Protein AF-A0A3N4VMS4-F1 (afdb_monomer)

Structure (mmCIF, N/CA/C/O backbone):
data_AF-A0A3N4VMS4-F1
#
_entry.id   AF-A0A3N4VMS4-F1
#
loop_
_atom_site.group_PDB
_atom_site.id
_atom_site.type_symbol
_atom_site.label_atom_id
_atom_site.label_alt_id
_atom_site.label_comp_id
_atom_site.label_asym_id
_atom_site.label_entity_id
_atom_site.label_seq_id
_atom_site.pdbx_PDB_ins_code
_atom_site.Cartn_x
_atom_site.Cartn_y
_atom_site.Cartn_z
_atom_site.occupancy
_atom_site.B_iso_or_equiv
_atom_site.auth_seq_id
_atom_site.auth_comp_id
_atom_site.auth_asym_id
_atom_site.auth_atom_id
_atom_site.pdbx_PDB_model_num
ATOM 1 N N . MET A 1 1 ? 16.715 1.884 5.857 1.00 36.09 1 MET A N 1
ATOM 2 C CA . MET A 1 1 ? 16.274 2.539 7.102 1.00 36.09 1 MET A CA 1
ATOM 3 C C . MET A 1 1 ? 15.371 3.690 6.715 1.00 36.09 1 MET A C 1
ATOM 5 O O . MET A 1 1 ? 15.844 4.661 6.144 1.00 36.09 1 MET A O 1
ATOM 9 N N . THR A 1 2 ? 14.071 3.508 6.903 1.00 43.03 2 THR A N 1
ATOM 10 C CA . THR A 1 2 ? 13.021 4.476 6.562 1.00 43.03 2 THR A CA 1
ATOM 11 C C . THR A 1 2 ? 12.904 5.396 7.779 1.00 43.03 2 THR A C 1
ATOM 13 O O . THR A 1 2 ? 12.399 4.960 8.813 1.00 43.03 2 THR A O 1
ATOM 16 N N . SER A 1 3 ? 13.494 6.596 7.737 1.00 42.22 3 SER A N 1
ATOM 17 C CA . SER A 1 3 ? 13.486 7.510 8.887 1.00 42.22 3 SER A CA 1
ATOM 18 C C . SER A 1 3 ? 12.183 8.305 8.913 1.00 42.22 3 SER A C 1
ATOM 20 O O . SER A 1 3 ? 11.808 8.958 7.940 1.00 42.22 3 SER A O 1
ATOM 22 N N . ALA A 1 4 ? 11.471 8.238 10.034 1.00 48.25 4 ALA A N 1
ATOM 23 C CA . ALA A 1 4 ? 10.391 9.166 10.316 1.00 48.25 4 ALA A CA 1
ATOM 24 C C . ALA A 1 4 ? 10.995 10.481 10.821 1.00 48.25 4 ALA A C 1
ATOM 26 O O . ALA A 1 4 ? 11.975 10.477 11.561 1.00 48.25 4 ALA A O 1
ATOM 27 N N . SER A 1 5 ? 10.443 11.611 10.387 1.00 46.56 5 SER A N 1
ATOM 28 C CA . SER A 1 5 ? 10.845 12.935 10.862 1.00 46.56 5 SER A CA 1
ATOM 29 C C . SER A 1 5 ? 9.645 13.574 11.542 1.00 46.56 5 SER A C 1
ATOM 31 O O . SER A 1 5 ? 8.619 13.808 10.903 1.00 46.56 5 SER A O 1
ATOM 33 N N . GLU A 1 6 ? 9.779 13.837 12.838 1.00 48.91 6 GLU A N 1
ATOM 34 C CA . GLU A 1 6 ? 8.803 14.578 13.628 1.00 48.91 6 GLU A CA 1
ATOM 35 C C . GLU A 1 6 ? 8.869 16.058 13.216 1.00 48.91 6 GLU A C 1
ATOM 37 O O . GLU A 1 6 ? 9.772 16.804 13.594 1.00 48.91 6 GLU A O 1
ATOM 42 N N . LYS A 1 7 ? 7.946 16.489 12.353 1.00 47.00 7 LYS A N 1
ATOM 43 C CA . LYS A 1 7 ? 7.743 17.908 12.034 1.00 47.00 7 LYS A CA 1
ATOM 44 C C . LYS A 1 7 ? 6.403 18.333 12.630 1.00 47.00 7 LYS A C 1
ATOM 46 O O . LYS A 1 7 ? 5.385 18.354 11.940 1.00 47.00 7 LYS A O 1
ATOM 51 N N . GLY A 1 8 ? 6.416 18.652 13.925 1.00 60.97 8 GLY A N 1
ATOM 52 C CA . GLY A 1 8 ? 5.216 18.945 14.721 1.00 60.97 8 GLY A CA 1
ATOM 53 C C . GLY A 1 8 ? 4.465 17.679 15.155 1.00 60.97 8 GLY A C 1
ATOM 54 O O . GLY A 1 8 ? 4.995 16.584 15.031 1.00 60.97 8 GLY A O 1
ATOM 55 N N . THR A 1 9 ? 3.208 17.812 15.602 1.00 78.06 9 THR A N 1
ATOM 56 C CA . THR A 1 9 ? 2.301 16.716 16.041 1.00 78.06 9 THR A CA 1
ATOM 57 C C . THR A 1 9 ? 2.045 15.610 15.003 1.00 78.06 9 THR A C 1
ATOM 59 O O . THR A 1 9 ? 1.311 14.662 15.271 1.00 78.06 9 THR A O 1
ATOM 62 N N . TRP A 1 10 ? 2.614 15.728 13.804 1.00 80.56 10 TRP A N 1
ATOM 63 C CA . TRP A 1 10 ? 2.410 14.821 12.686 1.00 80.56 10 TRP A CA 1
ATOM 64 C C . TRP A 1 10 ? 3.609 13.897 12.506 1.00 80.56 10 TRP A C 1
ATOM 66 O O . TRP A 1 10 ? 4.718 14.340 12.209 1.00 80.56 10 TRP A O 1
ATOM 76 N N . PHE A 1 11 ? 3.343 12.598 12.562 1.00 82.19 11 PHE A N 1
ATOM 77 C CA . PHE A 1 11 ? 4.296 11.556 12.217 1.00 82.19 11 PHE A CA 1
ATOM 78 C C . PHE A 1 11 ? 4.166 11.195 10.733 1.00 82.19 11 PHE A C 1
ATOM 80 O O . PHE A 1 11 ? 3.153 10.625 10.322 1.00 82.19 11 PHE A O 1
ATOM 87 N N . GLU A 1 12 ? 5.154 11.547 9.904 1.00 81.25 12 GLU A N 1
ATOM 88 C CA . GLU A 1 12 ? 5.146 11.252 8.462 1.00 81.25 12 GLU A CA 1
ATOM 89 C C . GLU A 1 12 ? 5.861 9.930 8.150 1.00 81.25 12 GLU A C 1
ATOM 91 O O . GLU A 1 12 ? 7.010 9.718 8.535 1.00 81.25 12 GLU A O 1
ATOM 96 N N . PHE A 1 13 ? 5.190 9.050 7.403 1.00 75.94 13 PHE A N 1
ATOM 97 C CA . PHE A 1 13 ? 5.771 7.787 6.952 1.00 75.94 13 PHE A CA 1
ATOM 98 C C . PHE A 1 13 ? 6.649 8.028 5.721 1.00 75.94 13 PHE A C 1
ATOM 100 O O . PHE A 1 13 ? 6.159 8.483 4.678 1.00 75.94 13 PHE A O 1
ATOM 107 N N . ASP A 1 14 ? 7.939 7.695 5.819 1.00 71.62 14 ASP A N 1
ATOM 108 C CA . ASP A 1 14 ? 8.856 7.796 4.686 1.00 71.62 14 ASP A CA 1
ATOM 109 C C . ASP A 1 14 ? 8.491 6.779 3.583 1.00 71.62 14 ASP A C 1
ATOM 111 O O . ASP A 1 14 ? 8.143 5.620 3.809 1.00 71.62 14 ASP A O 1
ATOM 115 N N . ARG A 1 15 ? 8.516 7.273 2.343 1.00 68.88 15 ARG A N 1
ATOM 116 C CA . ARG A 1 15 ? 8.105 6.573 1.120 1.00 68.88 15 ARG A CA 1
ATOM 117 C C . ARG A 1 15 ? 9.281 6.169 0.245 1.00 68.88 15 ARG A C 1
ATOM 119 O O . ARG A 1 15 ? 9.059 5.645 -0.848 1.00 68.88 15 ARG A O 1
ATOM 126 N N . SER A 1 16 ? 10.509 6.424 0.683 1.00 68.25 16 SER A N 1
ATOM 127 C CA . SER A 1 16 ? 11.735 6.065 -0.030 1.00 68.25 16 SER A CA 1
ATOM 128 C C . SER A 1 16 ? 11.733 4.589 -0.441 1.00 68.25 16 SER A C 1
ATOM 130 O O . SER A 1 16 ? 11.969 4.275 -1.607 1.00 68.25 16 SER A O 1
ATOM 132 N N . ALA A 1 17 ? 11.336 3.693 0.466 1.00 68.19 17 ALA A N 1
ATOM 133 C CA . ALA A 1 17 ? 11.267 2.259 0.209 1.00 68.19 17 ALA A CA 1
ATOM 134 C C . ALA A 1 17 ? 10.217 1.878 -0.850 1.00 68.19 17 ALA A C 1
ATOM 136 O O . ALA A 1 17 ? 10.505 1.082 -1.745 1.00 68.19 17 ALA A O 1
ATOM 137 N N . PHE A 1 18 ? 9.027 2.486 -0.802 1.00 67.44 18 PHE A N 1
ATOM 138 C CA . PHE A 1 18 ? 7.968 2.249 -1.788 1.00 67.44 18 PHE A CA 1
ATOM 139 C C . PHE A 1 18 ? 8.347 2.790 -3.175 1.00 67.44 18 PHE A C 1
ATOM 141 O O . PHE A 1 18 ? 8.183 2.104 -4.184 1.00 67.44 18 PHE A O 1
ATOM 148 N N . LYS A 1 19 ? 8.935 3.993 -3.235 1.00 69.12 19 LYS A N 1
ATOM 149 C CA . LYS A 1 19 ? 9.461 4.571 -4.482 1.00 69.12 19 LYS A CA 1
ATOM 150 C C . LYS A 1 19 ? 10.587 3.721 -5.071 1.00 69.12 19 LYS A C 1
ATOM 152 O O . LYS A 1 19 ? 10.616 3.512 -6.281 1.00 69.12 19 LYS A O 1
ATOM 157 N N . ALA A 1 20 ? 11.488 3.210 -4.232 1.00 70.25 20 ALA A N 1
ATOM 158 C CA . ALA A 1 20 ? 12.576 2.339 -4.663 1.00 70.25 20 ALA A CA 1
ATOM 159 C C . ALA A 1 20 ? 12.058 1.013 -5.247 1.00 70.25 20 ALA A C 1
ATOM 161 O O . ALA A 1 20 ? 12.585 0.553 -6.261 1.00 70.25 20 ALA A O 1
ATOM 162 N N . LEU A 1 21 ? 11.006 0.434 -4.655 1.00 71.38 21 LEU A N 1
ATOM 163 C CA . LEU A 1 21 ? 10.345 -0.767 -5.173 1.00 71.38 21 LEU A CA 1
ATOM 164 C C . LEU A 1 21 ? 9.734 -0.517 -6.562 1.00 71.38 21 LEU A C 1
ATOM 166 O O . LEU A 1 21 ? 10.034 -1.251 -7.504 1.00 71.38 21 LEU A O 1
ATOM 170 N N . LEU A 1 22 ? 8.952 0.558 -6.712 1.00 68.88 22 LEU A N 1
ATOM 171 C CA . LEU A 1 22 ? 8.353 0.943 -7.997 1.00 68.88 22 LEU A CA 1
ATOM 172 C C . LEU A 1 22 ? 9.415 1.210 -9.074 1.00 68.88 22 LEU A C 1
ATOM 174 O O . LEU A 1 22 ? 9.303 0.727 -10.200 1.00 68.88 22 LEU A O 1
ATOM 178 N N . ALA A 1 23 ? 10.487 1.926 -8.727 1.00 71.19 23 ALA A N 1
ATOM 179 C CA . ALA A 1 23 ? 11.578 2.222 -9.653 1.00 71.19 23 ALA A CA 1
ATOM 180 C C . ALA A 1 23 ? 12.374 0.972 -10.072 1.00 71.19 23 ALA A C 1
ATOM 182 O O . ALA A 1 23 ? 12.925 0.926 -11.174 1.00 71.19 23 ALA A O 1
ATOM 183 N N . ARG A 1 24 ? 12.481 -0.047 -9.207 1.00 73.25 24 ARG A N 1
ATOM 184 C CA . ARG A 1 24 ? 13.108 -1.333 -9.554 1.00 73.25 24 ARG A CA 1
ATOM 185 C C . ARG A 1 24 ? 12.236 -2.116 -10.533 1.00 73.25 24 ARG A C 1
ATOM 187 O O . ARG A 1 24 ? 12.753 -2.588 -11.541 1.00 73.25 24 ARG A O 1
ATOM 194 N N . GLN A 1 25 ? 10.931 -2.207 -10.276 1.00 67.56 25 GLN A N 1
ATOM 195 C CA . GLN A 1 25 ? 10.013 -2.894 -11.186 1.00 67.56 25 GLN A CA 1
ATOM 196 C C . GLN A 1 25 ? 9.943 -2.230 -12.558 1.00 67.56 25 GLN A C 1
ATOM 198 O O . GLN A 1 25 ? 10.002 -2.925 -13.570 1.00 67.56 25 GLN A O 1
ATOM 203 N N . GLY A 1 26 ? 9.901 -0.896 -12.600 1.00 68.44 26 GLY A N 1
ATOM 204 C CA . GLY A 1 26 ? 9.916 -0.172 -13.867 1.00 68.44 26 GLY A CA 1
ATOM 205 C C . GLY A 1 26 ? 11.117 -0.502 -14.733 1.00 68.44 26 GLY A C 1
ATOM 206 O O . GLY A 1 26 ? 10.963 -0.724 -15.927 1.00 68.44 26 GLY A O 1
ATOM 207 N N . ARG A 1 27 ? 12.300 -0.630 -14.126 1.00 71.19 27 ARG A N 1
ATOM 208 C CA . ARG A 1 27 ? 13.514 -1.019 -14.853 1.00 71.19 27 ARG A CA 1
ATOM 209 C C . ARG A 1 27 ? 13.424 -2.426 -15.444 1.00 71.19 27 ARG A C 1
ATOM 211 O O . ARG A 1 27 ? 13.818 -2.612 -16.589 1.00 71.19 27 ARG A O 1
ATOM 218 N N . LEU A 1 28 ? 12.880 -3.392 -14.701 1.00 71.31 28 LEU A N 1
ATOM 219 C CA . LEU A 1 28 ? 12.705 -4.763 -15.195 1.00 71.31 28 LEU A CA 1
ATOM 220 C C . LEU A 1 28 ? 11.688 -4.833 -16.340 1.00 71.31 28 LEU A C 1
ATOM 222 O O . LEU A 1 28 ? 11.950 -5.479 -17.350 1.00 71.31 28 LEU A O 1
ATOM 226 N N . PHE A 1 29 ? 10.557 -4.137 -16.208 1.00 66.50 29 PHE A N 1
ATOM 227 C CA . PHE A 1 29 ? 9.518 -4.115 -17.237 1.00 66.50 29 PHE A CA 1
ATOM 228 C C . PHE A 1 29 ? 9.994 -3.431 -18.525 1.00 66.50 29 PHE A C 1
ATOM 230 O O . PHE A 1 29 ? 9.788 -3.959 -19.616 1.00 66.50 29 PHE A O 1
ATOM 237 N N . VAL A 1 30 ? 10.689 -2.294 -18.403 1.00 68.75 30 VAL A N 1
ATOM 238 C CA . VAL A 1 30 ? 11.310 -1.611 -19.549 1.00 68.75 30 VAL A CA 1
ATOM 239 C C . VAL A 1 30 ? 12.346 -2.516 -20.217 1.00 68.75 30 VAL A C 1
ATOM 241 O O . VAL A 1 30 ? 12.321 -2.655 -21.436 1.00 68.75 30 VAL A O 1
ATOM 244 N N . GLY A 1 31 ? 13.205 -3.187 -19.441 1.00 67.75 31 GLY A N 1
ATOM 245 C CA . GLY A 1 31 ? 14.182 -4.139 -19.979 1.00 67.75 31 GLY A CA 1
ATOM 246 C C . GLY A 1 31 ? 13.529 -5.281 -20.764 1.00 67.75 31 GLY A C 1
ATOM 247 O O . GLY A 1 31 ? 13.933 -5.559 -21.890 1.00 67.75 31 GLY A O 1
ATOM 248 N N . LEU A 1 32 ? 12.471 -5.888 -20.215 1.00 70.44 32 LEU A N 1
ATOM 249 C CA . LEU A 1 32 ? 11.706 -6.939 -20.893 1.00 70.44 32 LEU A CA 1
ATOM 250 C C . LEU A 1 32 ? 11.084 -6.437 -22.205 1.00 70.44 32 LEU A C 1
ATOM 252 O O . LEU A 1 32 ? 11.170 -7.117 -23.222 1.00 70.44 32 LEU A O 1
ATOM 256 N N . MET A 1 33 ? 10.486 -5.243 -22.200 1.00 64.75 33 MET A N 1
ATOM 257 C CA . MET A 1 33 ? 9.858 -4.652 -23.388 1.00 64.75 33 MET A CA 1
ATOM 258 C C . MET A 1 33 ? 10.868 -4.329 -24.491 1.00 64.75 33 MET A C 1
ATOM 260 O O . MET A 1 33 ? 10.580 -4.563 -25.665 1.00 64.75 33 MET A O 1
ATOM 264 N N . VAL A 1 34 ? 12.060 -3.843 -24.136 1.00 68.81 34 VAL A N 1
ATOM 265 C CA . VAL A 1 34 ? 13.145 -3.600 -25.102 1.00 68.81 34 VAL A CA 1
ATOM 266 C C . VAL A 1 34 ? 13.593 -4.910 -25.757 1.00 68.81 34 VAL A C 1
ATOM 268 O O . VAL A 1 34 ? 13.792 -4.943 -26.967 1.00 68.81 34 VAL A O 1
ATOM 271 N N . VAL A 1 35 ? 13.687 -6.001 -24.990 1.00 68.44 35 VAL A N 1
ATOM 272 C CA . VAL A 1 35 ? 14.087 -7.325 -25.504 1.00 68.44 35 VAL A CA 1
ATOM 273 C C . VAL A 1 35 ? 12.973 -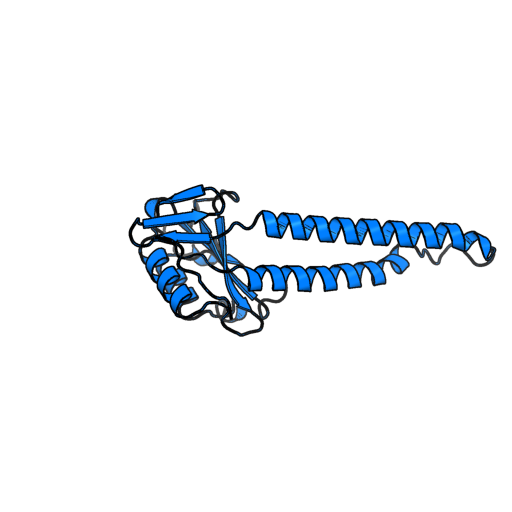8.009 -26.305 1.00 68.44 35 VAL A C 1
ATOM 275 O O . VAL A 1 35 ? 13.262 -8.708 -27.272 1.00 68.44 35 VAL A O 1
ATOM 278 N N . ALA A 1 36 ? 11.704 -7.811 -25.941 1.00 65.06 36 ALA A N 1
ATOM 279 C CA . ALA A 1 36 ? 10.560 -8.416 -26.626 1.00 65.06 36 ALA A CA 1
ATOM 280 C C . ALA A 1 36 ? 10.130 -7.653 -27.895 1.00 65.06 36 ALA A C 1
ATOM 282 O O . ALA A 1 36 ? 9.542 -8.251 -28.794 1.00 65.06 36 ALA A O 1
ATOM 283 N N . SER A 1 37 ? 10.439 -6.354 -28.000 1.00 62.66 37 SER A N 1
ATOM 284 C CA . SER A 1 37 ? 10.062 -5.514 -29.152 1.00 62.66 37 SER A CA 1
ATOM 285 C C . SER A 1 37 ? 10.542 -6.045 -30.514 1.00 62.66 37 SER A C 1
ATOM 287 O O . SER A 1 37 ? 9.734 -6.051 -31.443 1.00 62.66 37 SER A O 1
ATOM 289 N N . PRO A 1 38 ? 11.784 -6.555 -30.667 1.00 63.34 38 PRO A N 1
ATOM 290 C CA . PRO A 1 38 ? 12.228 -7.203 -31.900 1.00 63.34 38 PRO A CA 1
ATOM 291 C C . PRO A 1 38 ? 11.286 -8.312 -32.369 1.00 63.34 38 PRO A C 1
ATOM 293 O O . PRO A 1 38 ? 10.979 -8.375 -33.552 1.00 63.34 38 PRO A O 1
ATOM 296 N N . LEU A 1 39 ? 10.765 -9.134 -31.454 1.00 63.06 39 LEU A N 1
ATOM 297 C CA . LEU A 1 39 ? 9.924 -10.291 -31.783 1.00 63.06 39 LEU A CA 1
ATOM 298 C C . LEU A 1 39 ? 8.527 -9.906 -32.292 1.00 63.06 39 LEU A C 1
ATOM 300 O O . LEU A 1 39 ? 7.906 -10.694 -32.995 1.00 63.06 39 LEU A O 1
ATOM 304 N N . LEU A 1 40 ? 8.033 -8.711 -31.952 1.00 60.19 40 LEU A N 1
ATOM 305 C CA . LEU A 1 40 ? 6.734 -8.209 -32.420 1.00 60.19 40 LEU A CA 1
ATOM 306 C C . LEU A 1 40 ? 6.818 -7.544 -33.799 1.00 60.19 40 LEU A C 1
ATOM 308 O O . LEU A 1 40 ? 5.823 -7.501 -34.519 1.00 60.19 40 LEU A O 1
ATOM 312 N N . VAL A 1 41 ? 7.992 -7.022 -34.162 1.00 60.78 41 VAL A N 1
ATOM 313 C CA . VAL A 1 41 ? 8.228 -6.365 -35.457 1.00 60.78 41 VAL A CA 1
ATOM 314 C C . VAL A 1 41 ? 8.767 -7.354 -36.499 1.00 60.78 41 VAL A C 1
ATOM 316 O O . VAL A 1 41 ? 8.539 -7.176 -37.694 1.00 60.78 41 VAL A O 1
ATOM 319 N N . PHE A 1 42 ? 9.448 -8.423 -36.072 1.00 59.72 42 PHE A N 1
ATOM 320 C CA . PHE A 1 42 ? 9.938 -9.468 -36.970 1.00 59.72 42 PHE A CA 1
ATOM 321 C C . PHE A 1 42 ? 8.828 -10.468 -37.320 1.00 59.72 42 PHE A C 1
ATOM 323 O O . PHE A 1 42 ? 8.531 -11.384 -36.557 1.00 59.72 42 PHE A O 1
ATOM 330 N N . ASN A 1 43 ? 8.240 -10.329 -38.509 1.00 62.16 43 ASN A N 1
ATOM 331 C CA . ASN A 1 43 ? 7.397 -11.365 -39.101 1.00 62.16 43 ASN A CA 1
ATOM 332 C C . ASN A 1 43 ? 8.258 -12.231 -40.046 1.00 62.16 43 ASN A C 1
ATOM 334 O O . ASN A 1 43 ? 8.643 -11.757 -41.116 1.00 62.16 43 ASN A O 1
ATOM 338 N N . PRO A 1 44 ? 8.592 -13.485 -39.687 1.00 57.06 44 PRO A N 1
ATOM 339 C CA . PRO A 1 44 ? 9.564 -14.295 -40.429 1.00 57.06 44 PRO A CA 1
ATOM 340 C C . PRO A 1 44 ? 9.062 -14.784 -41.796 1.00 57.06 44 PRO A C 1
ATOM 342 O O . PRO A 1 44 ? 9.812 -15.428 -42.523 1.00 57.06 44 PRO A O 1
ATOM 345 N N . ARG A 1 45 ? 7.804 -14.508 -42.164 1.00 58.47 45 ARG A N 1
ATOM 346 C CA . ARG A 1 45 ? 7.206 -15.003 -43.412 1.00 58.47 45 ARG A CA 1
ATOM 347 C C . ARG A 1 45 ? 7.560 -14.201 -44.667 1.00 58.47 45 ARG A C 1
ATOM 349 O O . ARG A 1 45 ? 7.268 -14.690 -45.750 1.00 58.47 45 ARG A O 1
ATOM 356 N N . GLU A 1 46 ? 8.169 -13.018 -44.559 1.00 58.88 46 GLU A N 1
ATOM 357 C CA . GLU A 1 46 ? 8.198 -12.087 -45.701 1.00 58.88 46 GLU A CA 1
ATOM 358 C C . GLU A 1 46 ? 9.537 -11.852 -46.418 1.00 58.88 46 GLU A C 1
ATOM 360 O O . GLU A 1 46 ? 9.514 -11.163 -47.433 1.00 58.88 46 GLU A O 1
ATOM 365 N N . ARG A 1 47 ? 10.711 -12.336 -45.978 1.00 55.53 47 ARG A N 1
ATOM 366 C CA . ARG A 1 47 ? 11.968 -11.795 -46.552 1.00 55.53 47 ARG A CA 1
ATOM 367 C C . ARG A 1 47 ? 13.104 -12.796 -46.735 1.00 55.53 47 ARG A C 1
ATOM 369 O O . ARG A 1 47 ? 13.840 -13.076 -45.796 1.00 55.53 47 ARG A O 1
ATOM 376 N N . PHE A 1 48 ? 13.298 -13.222 -47.984 1.00 55.84 48 PHE A N 1
ATOM 377 C CA . PHE A 1 48 ? 14.544 -13.832 -48.466 1.00 55.84 48 PHE A CA 1
ATOM 378 C C . PHE A 1 48 ? 15.200 -13.060 -49.633 1.00 55.84 48 PHE A C 1
ATOM 380 O O . PHE A 1 48 ? 16.149 -13.574 -50.206 1.00 55.84 48 PHE A O 1
ATOM 387 N N . ASP A 1 49 ? 14.760 -11.828 -49.949 1.00 62.84 49 ASP A N 1
ATOM 388 C CA . ASP A 1 49 ? 15.268 -11.078 -51.124 1.00 62.84 49 ASP A CA 1
ATOM 389 C C . ASP A 1 49 ? 15.422 -9.545 -50.924 1.00 62.84 49 ASP A C 1
ATOM 391 O O . ASP A 1 49 ? 15.409 -8.767 -51.873 1.00 62.84 49 ASP A O 1
ATOM 395 N N . THR A 1 50 ? 15.529 -9.064 -49.677 1.00 61.44 50 THR A N 1
ATOM 396 C CA . THR A 1 50 ? 15.558 -7.613 -49.363 1.00 61.44 50 THR A CA 1
ATOM 397 C C . THR A 1 50 ? 16.959 -7.020 -49.212 1.00 61.44 50 THR A C 1
ATOM 399 O O . THR A 1 50 ? 17.853 -7.628 -48.620 1.00 61.44 50 THR A O 1
ATOM 402 N N . SER A 1 51 ? 17.113 -5.780 -49.686 1.00 68.81 51 SER A N 1
ATOM 403 C CA . SER A 1 51 ? 18.348 -4.990 -49.667 1.00 68.81 51 SER A CA 1
ATOM 404 C C . SER A 1 51 ? 18.748 -4.580 -48.239 1.00 68.81 51 SER A C 1
ATOM 406 O O . SER A 1 51 ? 17.873 -4.297 -47.418 1.00 68.81 51 SER A O 1
ATOM 408 N N . PRO A 1 52 ? 20.054 -4.445 -47.920 1.00 66.12 52 PRO A N 1
ATOM 409 C CA . PRO A 1 52 ? 20.534 -3.924 -46.633 1.00 66.12 52 PRO A CA 1
ATOM 410 C C . PRO A 1 52 ? 19.923 -2.569 -46.227 1.00 66.12 52 PRO A C 1
ATOM 412 O O . PRO A 1 52 ? 19.792 -2.270 -45.041 1.00 66.12 52 PRO A O 1
ATOM 415 N N . TRP A 1 53 ? 19.513 -1.755 -47.200 1.00 64.19 53 TRP A N 1
ATOM 416 C CA . TRP A 1 53 ? 18.913 -0.441 -46.962 1.00 64.19 53 TRP A CA 1
ATOM 417 C C . TRP A 1 53 ? 17.451 -0.509 -46.486 1.00 64.19 53 TRP A C 1
ATOM 419 O O . TRP A 1 53 ? 17.006 0.395 -45.780 1.00 64.19 53 TRP A O 1
ATOM 429 N N . ASP A 1 54 ? 16.740 -1.613 -46.743 1.00 69.44 54 ASP A N 1
ATOM 430 C CA . ASP A 1 54 ? 15.367 -1.848 -46.259 1.00 69.44 54 ASP A CA 1
ATOM 431 C C . ASP A 1 54 ? 15.310 -2.116 -44.742 1.00 69.44 54 ASP A C 1
ATOM 433 O O . ASP A 1 54 ? 14.235 -2.121 -44.131 1.00 69.44 54 ASP A O 1
ATOM 437 N N . PHE A 1 55 ? 16.472 -2.321 -44.111 1.00 64.19 55 PHE A N 1
ATOM 438 C CA . PHE A 1 55 ? 16.606 -2.496 -42.665 1.00 64.19 55 PHE A CA 1
ATOM 439 C C . PHE A 1 55 ? 16.706 -1.167 -41.906 1.00 64.19 55 PHE A C 1
ATOM 441 O O . PHE A 1 55 ? 16.430 -1.140 -40.706 1.00 64.19 55 PHE A O 1
ATOM 448 N N . VAL A 1 56 ? 17.035 -0.054 -42.575 1.00 68.81 56 VAL A N 1
ATOM 449 C CA . VAL A 1 56 ? 17.120 1.270 -41.930 1.00 68.81 56 VAL A CA 1
ATOM 450 C C . VAL A 1 56 ? 15.749 1.740 -41.409 1.00 68.81 56 VAL A C 1
ATOM 452 O O . VAL A 1 56 ? 15.660 2.071 -40.224 1.00 68.81 56 VAL A O 1
ATOM 455 N N . PRO A 1 57 ? 14.651 1.703 -42.195 1.00 70.81 57 PRO A N 1
ATOM 456 C CA . PRO A 1 57 ? 13.320 2.069 -41.703 1.00 70.81 57 PRO A CA 1
ATOM 457 C C . PRO A 1 57 ? 12.830 1.134 -40.590 1.00 70.81 57 PRO A C 1
ATOM 459 O O . PRO A 1 57 ? 12.188 1.582 -39.642 1.00 70.81 57 PRO A O 1
ATOM 462 N N . LEU A 1 58 ? 13.168 -0.158 -40.678 1.00 68.94 58 LEU A N 1
ATOM 463 C CA . LEU A 1 58 ? 12.807 -1.169 -39.683 1.00 68.94 58 LEU A CA 1
ATOM 464 C C . LEU A 1 58 ? 13.510 -0.916 -38.342 1.00 68.94 58 LEU A C 1
ATOM 466 O O . LEU A 1 58 ? 12.875 -0.963 -37.289 1.00 68.94 58 LEU A O 1
ATOM 470 N N . GLY A 1 59 ? 14.807 -0.599 -38.383 1.00 69.25 59 GLY A N 1
ATOM 471 C CA . GLY A 1 59 ? 15.587 -0.231 -37.204 1.00 69.25 59 GLY A CA 1
ATOM 472 C C . GLY A 1 59 ? 15.044 1.031 -36.534 1.00 69.25 59 GLY A C 1
ATOM 473 O O . GLY A 1 59 ? 14.859 1.053 -35.318 1.00 69.25 59 GLY A O 1
ATOM 474 N N . VAL A 1 60 ? 14.697 2.052 -37.323 1.00 73.56 60 VAL A N 1
ATOM 475 C CA . VAL A 1 60 ? 14.071 3.283 -36.814 1.00 73.56 60 VAL A CA 1
ATOM 476 C C . VAL A 1 60 ? 12.706 2.990 -36.180 1.00 73.56 60 VAL A C 1
ATOM 478 O O . VAL A 1 60 ? 12.443 3.440 -35.064 1.00 73.56 60 VAL A O 1
ATOM 481 N N . ALA A 1 61 ? 11.857 2.188 -36.829 1.00 68.19 61 ALA A N 1
ATOM 482 C CA . ALA A 1 61 ? 10.548 1.808 -36.297 1.00 68.19 61 ALA A CA 1
ATOM 483 C C . ALA A 1 61 ? 10.651 1.019 -34.978 1.00 68.19 61 ALA A C 1
ATOM 485 O O . ALA A 1 61 ? 9.858 1.246 -34.058 1.00 68.19 61 ALA A O 1
ATOM 486 N N . LEU A 1 62 ? 11.652 0.142 -34.850 1.00 70.25 62 LEU A N 1
ATOM 487 C CA . LEU A 1 62 ? 11.945 -0.594 -33.618 1.00 70.25 62 LEU A CA 1
ATOM 488 C C . LEU A 1 62 ? 12.370 0.331 -32.477 1.00 70.25 62 LEU A C 1
ATOM 490 O O . LEU A 1 62 ? 11.853 0.207 -31.367 1.00 70.25 62 LEU A O 1
ATOM 494 N N . VAL A 1 63 ? 13.268 1.281 -32.749 1.00 72.31 63 VAL A N 1
ATOM 495 C CA . VAL A 1 63 ? 13.730 2.255 -31.748 1.00 72.31 63 VAL A CA 1
ATOM 496 C C . VAL A 1 63 ? 12.577 3.144 -31.280 1.00 72.31 63 VAL A C 1
ATOM 498 O O . VAL A 1 63 ? 12.406 3.336 -30.076 1.00 72.31 63 VAL A O 1
ATOM 501 N N . ILE A 1 64 ? 11.747 3.638 -32.203 1.00 75.31 64 ILE A N 1
ATOM 502 C CA . ILE A 1 64 ? 10.571 4.455 -31.870 1.00 75.31 64 ILE A CA 1
ATOM 503 C C . ILE A 1 64 ? 9.569 3.646 -31.037 1.00 75.31 64 ILE A C 1
ATOM 505 O O . ILE A 1 64 ? 9.100 4.127 -30.006 1.00 75.31 64 ILE A O 1
ATOM 509 N N . SER A 1 65 ? 9.276 2.404 -31.429 1.00 65.81 65 SER A N 1
ATOM 510 C CA . SER A 1 65 ? 8.345 1.537 -30.695 1.00 65.81 65 SER A CA 1
ATOM 511 C C . SER A 1 65 ? 8.845 1.232 -29.282 1.00 65.81 65 SER A C 1
ATOM 513 O O . SER A 1 65 ? 8.086 1.352 -28.317 1.00 65.81 65 SER A O 1
ATOM 515 N N . ALA A 1 66 ? 10.135 0.920 -29.135 1.00 70.75 66 ALA A N 1
ATOM 516 C CA . ALA A 1 66 ? 10.761 0.710 -27.835 1.00 70.75 66 ALA A CA 1
ATOM 517 C C . ALA A 1 66 ? 10.708 1.979 -26.965 1.00 70.75 66 ALA A C 1
ATOM 519 O O . ALA A 1 66 ? 10.401 1.895 -25.774 1.00 70.75 66 ALA A O 1
ATOM 520 N N . ALA A 1 67 ? 10.939 3.158 -27.553 1.00 74.38 67 ALA A N 1
ATOM 521 C CA . ALA A 1 67 ? 10.858 4.436 -26.850 1.00 74.38 67 ALA A CA 1
ATOM 522 C C . ALA A 1 67 ? 9.431 4.751 -26.367 1.00 74.38 67 ALA A C 1
ATOM 524 O O . ALA A 1 67 ? 9.252 5.160 -25.218 1.00 74.38 67 ALA A O 1
ATOM 525 N N . ILE A 1 68 ? 8.407 4.511 -27.195 1.00 75.81 68 ILE A N 1
ATOM 526 C CA . ILE A 1 68 ? 6.994 4.700 -26.822 1.00 75.81 68 ILE A CA 1
ATOM 527 C C . ILE A 1 68 ? 6.601 3.736 -25.696 1.00 75.81 68 ILE A C 1
ATOM 529 O O . ILE A 1 68 ? 6.004 4.153 -24.700 1.00 75.81 68 ILE A O 1
ATOM 533 N N . MET A 1 69 ? 6.973 2.459 -25.807 1.00 65.50 69 MET A N 1
ATOM 534 C CA . MET A 1 69 ? 6.709 1.451 -24.775 1.00 65.50 69 MET A CA 1
ATOM 535 C C . MET A 1 69 ? 7.377 1.820 -23.447 1.00 65.50 69 MET A C 1
ATOM 537 O O . MET A 1 69 ? 6.713 1.845 -22.409 1.00 65.50 69 MET A O 1
ATOM 541 N N . ALA A 1 70 ? 8.660 2.188 -23.472 1.00 69.69 70 ALA A N 1
ATOM 542 C CA . ALA A 1 70 ? 9.384 2.618 -22.281 1.00 69.69 70 ALA A CA 1
ATOM 543 C C . ALA A 1 70 ? 8.774 3.888 -21.664 1.00 69.69 70 ALA A C 1
ATOM 545 O O . ALA A 1 70 ? 8.582 3.952 -20.448 1.00 69.69 70 ALA A O 1
ATOM 546 N N . GLY A 1 71 ? 8.410 4.869 -22.497 1.00 74.56 71 GLY A N 1
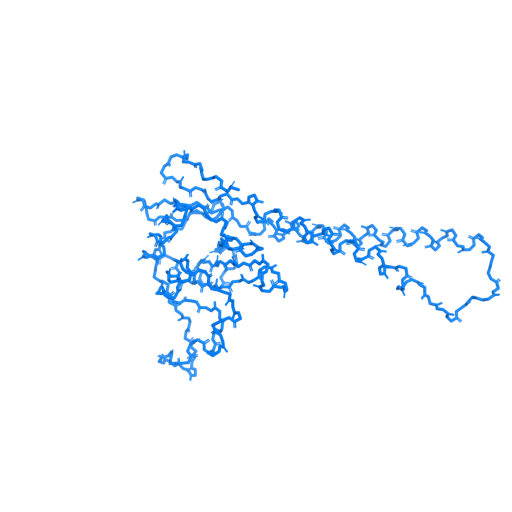ATOM 547 C CA . GLY A 1 71 ? 7.754 6.103 -22.068 1.00 74.56 71 GLY A CA 1
ATOM 548 C C . GLY A 1 71 ? 6.393 5.849 -21.419 1.00 74.56 71 GLY A C 1
ATOM 549 O O . GLY A 1 71 ? 6.111 6.385 -20.349 1.00 74.56 71 GLY A O 1
ATOM 550 N N . SER A 1 72 ? 5.573 4.981 -22.015 1.00 68.75 72 SER A N 1
ATOM 551 C CA . SER A 1 72 ? 4.250 4.626 -21.488 1.00 68.75 72 SER A CA 1
ATOM 552 C C . SER A 1 72 ? 4.334 3.860 -20.163 1.00 68.75 72 SER A C 1
ATOM 554 O O . SER A 1 72 ? 3.610 4.188 -19.223 1.00 68.75 72 SER A O 1
ATOM 556 N N . ALA A 1 73 ? 5.271 2.915 -20.031 1.00 65.50 73 ALA A N 1
ATOM 557 C CA . ALA A 1 73 ? 5.523 2.201 -18.783 1.00 65.50 73 ALA A CA 1
ATOM 558 C C . ALA A 1 73 ? 6.010 3.144 -17.675 1.00 65.50 73 ALA A C 1
ATOM 560 O O . ALA A 1 73 ? 5.511 3.098 -16.548 1.00 65.50 73 ALA A O 1
ATOM 561 N N . PHE A 1 74 ? 6.949 4.039 -17.997 1.00 70.62 74 PHE A N 1
ATOM 562 C CA . PHE A 1 74 ? 7.424 5.052 -17.059 1.00 70.62 74 PHE A CA 1
ATOM 563 C C . PHE A 1 74 ? 6.288 5.977 -16.610 1.00 70.62 74 PHE A C 1
ATOM 565 O O . PHE A 1 74 ? 6.138 6.233 -15.415 1.00 70.62 74 PHE A O 1
ATOM 572 N N . LEU A 1 75 ? 5.443 6.417 -17.547 1.00 70.88 75 LEU A N 1
ATOM 573 C CA . LEU A 1 75 ? 4.271 7.237 -17.261 1.00 70.88 75 LEU A CA 1
ATOM 574 C C . LEU A 1 75 ? 3.276 6.500 -16.355 1.00 70.88 75 LEU A C 1
ATOM 576 O O . LEU A 1 75 ? 2.804 7.079 -15.380 1.00 70.88 75 LEU A O 1
ATOM 580 N N . LEU A 1 76 ? 2.996 5.221 -16.614 1.00 65.56 76 LEU A N 1
ATOM 581 C CA . LEU A 1 76 ? 2.097 4.411 -15.792 1.00 65.56 76 LEU A CA 1
ATOM 582 C C . LEU A 1 76 ? 2.619 4.282 -14.353 1.00 65.56 76 LEU A C 1
ATOM 584 O O . LEU A 1 76 ? 1.870 4.464 -13.395 1.00 65.56 76 LEU A O 1
ATOM 588 N N . ILE A 1 77 ? 3.919 4.034 -14.190 1.00 64.38 77 ILE A N 1
ATOM 589 C CA . ILE A 1 77 ? 4.570 3.936 -12.877 1.00 64.38 77 ILE A CA 1
ATOM 590 C C . ILE A 1 77 ? 4.562 5.282 -12.160 1.00 64.38 77 ILE A C 1
ATOM 592 O O . 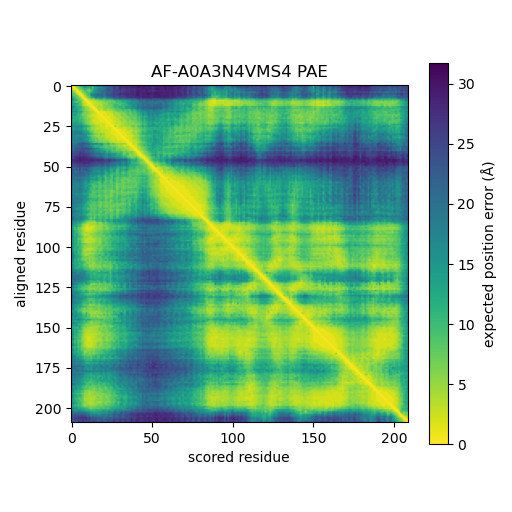ILE A 1 77 ? 4.293 5.335 -10.959 1.00 64.38 77 ILE A O 1
ATOM 596 N N . ALA A 1 78 ? 4.809 6.375 -12.884 1.00 64.12 78 ALA A N 1
ATOM 597 C CA . ALA A 1 78 ? 4.712 7.722 -12.344 1.00 64.12 78 ALA A CA 1
ATOM 598 C C . ALA A 1 78 ? 3.280 8.034 -11.883 1.00 64.12 78 ALA A C 1
ATOM 600 O O . ALA A 1 78 ? 3.101 8.559 -10.786 1.00 64.12 78 ALA A O 1
ATOM 601 N N . ILE A 1 79 ? 2.261 7.643 -12.655 1.00 63.69 79 ILE A N 1
ATOM 602 C CA . ILE A 1 79 ? 0.846 7.792 -12.288 1.00 63.69 79 ILE A CA 1
ATOM 603 C C . ILE A 1 79 ? 0.521 6.963 -11.043 1.00 63.69 79 ILE A C 1
ATOM 605 O O . ILE A 1 79 ? -0.072 7.494 -10.106 1.00 63.69 79 ILE A O 1
ATOM 609 N N . ILE A 1 80 ? 0.930 5.693 -10.979 1.00 64.31 80 ILE A N 1
ATOM 610 C CA . ILE A 1 80 ? 0.696 4.824 -9.813 1.00 64.31 80 ILE A CA 1
ATOM 611 C C . ILE A 1 80 ? 1.381 5.406 -8.568 1.00 64.31 80 ILE A C 1
ATOM 613 O O . ILE A 1 80 ? 0.747 5.563 -7.523 1.00 64.31 80 ILE A O 1
ATOM 617 N N . GLY A 1 81 ? 2.649 5.807 -8.693 1.00 61.72 81 GLY A N 1
ATOM 618 C CA . GLY A 1 81 ? 3.417 6.428 -7.616 1.00 61.72 81 GLY A CA 1
ATOM 619 C C . GLY A 1 81 ? 2.86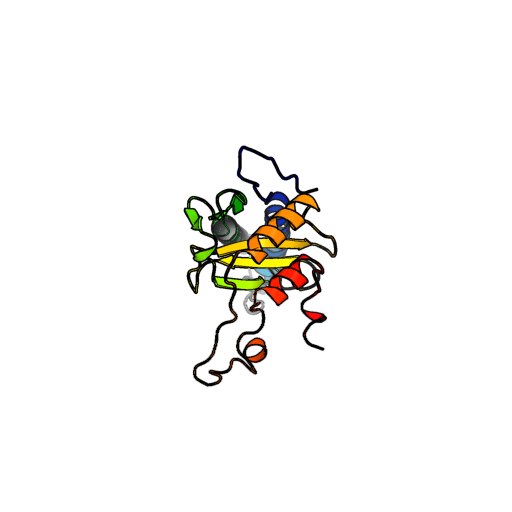5 7.785 -7.167 1.00 61.72 81 GLY A C 1
ATOM 620 O O . GLY A 1 81 ? 2.953 8.109 -5.984 1.00 61.72 81 GLY A O 1
ATOM 621 N N . ALA A 1 82 ? 2.276 8.561 -8.081 1.00 56.19 82 ALA A N 1
ATOM 622 C CA . ALA A 1 82 ? 1.606 9.827 -7.780 1.00 56.19 82 ALA A CA 1
ATOM 623 C C . ALA A 1 82 ? 0.203 9.632 -7.180 1.00 56.19 82 ALA A C 1
ATOM 625 O O . ALA A 1 82 ? -0.269 10.478 -6.416 1.00 56.19 82 ALA A O 1
ATOM 626 N N . THR A 1 83 ? -0.469 8.529 -7.518 1.00 55.62 83 THR A N 1
ATOM 627 C CA . THR A 1 83 ? -1.801 8.196 -6.995 1.00 55.62 83 THR A CA 1
ATOM 628 C C . THR A 1 83 ? -1.717 7.705 -5.557 1.00 55.62 83 THR A C 1
ATOM 630 O O . THR A 1 83 ? -2.605 8.001 -4.758 1.00 55.62 83 THR A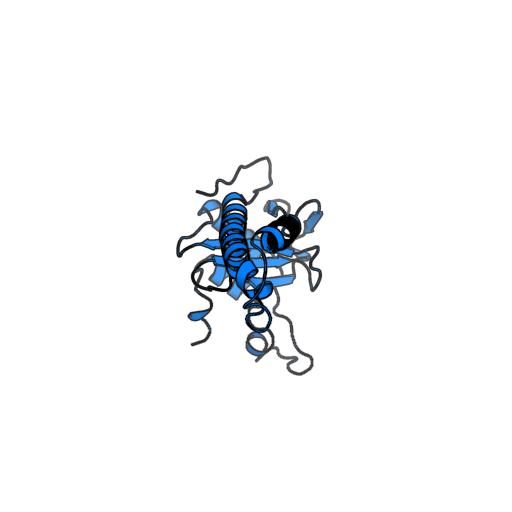 O 1
ATOM 633 N N . ASP A 1 84 ? -0.639 7.009 -5.198 1.00 60.81 84 ASP A N 1
ATOM 634 C CA . ASP A 1 84 ? -0.374 6.668 -3.810 1.00 60.81 84 ASP A CA 1
ATOM 635 C C . ASP A 1 84 ? 0.060 7.939 -3.053 1.00 60.81 84 ASP A C 1
ATOM 637 O O . ASP A 1 84 ? 0.999 8.620 -3.465 1.00 60.81 84 ASP A O 1
ATOM 641 N N . ARG A 1 85 ? -0.599 8.302 -1.945 1.00 66.06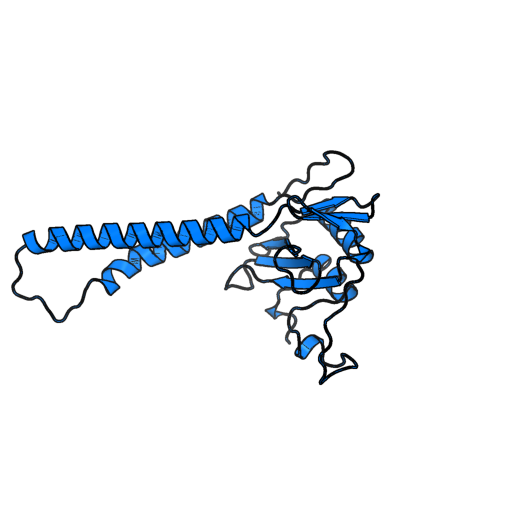 85 ARG A N 1
ATOM 642 C CA . ARG A 1 85 ? -0.467 9.635 -1.310 1.00 66.06 85 ARG A CA 1
ATOM 643 C C . ARG A 1 85 ? 0.300 9.619 0.015 1.00 66.06 85 ARG A C 1
ATOM 645 O O . ARG A 1 85 ? 0.097 8.721 0.820 1.00 66.06 85 ARG A O 1
ATOM 652 N N . ARG A 1 86 ? 1.133 10.642 0.275 1.00 70.38 86 ARG A N 1
ATOM 653 C CA . ARG A 1 86 ? 1.875 10.813 1.549 1.00 70.38 86 ARG A CA 1
ATOM 654 C C . ARG A 1 86 ? 0.966 10.576 2.753 1.00 70.38 86 ARG A C 1
ATOM 656 O O . ARG A 1 86 ? -0.120 11.148 2.798 1.00 70.38 86 ARG A O 1
ATOM 663 N N . VAL A 1 87 ? 1.421 9.763 3.699 1.00 75.19 87 VAL A N 1
ATOM 664 C CA . VAL A 1 87 ? 0.659 9.431 4.902 1.00 75.19 87 VAL A CA 1
ATOM 665 C C . VAL A 1 87 ? 1.345 10.091 6.079 1.00 75.19 87 VAL A C 1
ATOM 667 O O . VAL A 1 87 ? 2.536 9.873 6.294 1.00 75.19 87 VAL A O 1
ATOM 670 N N . ALA A 1 88 ? 0.601 10.903 6.820 1.00 82.81 88 ALA A N 1
ATOM 671 C CA . ALA A 1 88 ? 1.039 11.379 8.120 1.00 82.81 88 ALA A CA 1
ATOM 672 C C . ALA A 1 88 ? -0.065 11.154 9.150 1.00 82.81 88 ALA A C 1
ATOM 674 O O . ALA A 1 88 ? -1.241 11.305 8.828 1.00 82.81 88 ALA A O 1
ATOM 675 N N . ILE A 1 89 ? 0.303 10.785 10.368 1.00 84.44 89 ILE A N 1
ATOM 676 C CA . ILE A 1 89 ? -0.635 10.477 11.448 1.00 84.44 89 ILE A CA 1
ATOM 677 C C . ILE A 1 89 ? -0.411 11.471 12.586 1.00 84.44 89 ILE A C 1
ATOM 679 O O . ILE A 1 89 ? 0.717 11.658 13.027 1.00 84.44 89 ILE A O 1
ATOM 683 N N . ASP A 1 90 ? -1.489 12.099 13.047 1.00 86.00 90 ASP A N 1
ATOM 684 C CA . ASP A 1 90 ? -1.555 12.908 14.265 1.00 86.00 90 ASP A CA 1
ATOM 685 C C . ASP A 1 90 ? -2.375 12.121 15.291 1.00 86.00 90 ASP A C 1
ATOM 687 O O . ASP A 1 90 ? -3.608 12.062 15.216 1.00 86.00 90 ASP A O 1
ATOM 691 N N . LEU A 1 91 ? -1.674 11.458 16.214 1.00 83.31 91 LEU A N 1
ATOM 692 C CA . LEU A 1 91 ? -2.298 10.642 17.257 1.00 83.31 91 LEU A CA 1
ATOM 693 C C . LEU A 1 91 ? -3.055 11.503 18.272 1.00 83.31 91 LEU A C 1
ATOM 695 O O . LEU A 1 91 ? -4.141 11.117 18.698 1.00 83.31 91 LEU A O 1
ATOM 699 N N . ALA A 1 92 ? -2.511 12.669 18.631 1.00 82.75 92 ALA A N 1
ATOM 700 C CA . ALA A 1 92 ? -3.112 13.562 19.618 1.00 82.75 92 ALA A CA 1
ATOM 701 C C . ALA A 1 92 ? -4.420 14.169 19.093 1.00 82.75 92 ALA A C 1
ATOM 703 O O . ALA A 1 92 ? -5.424 14.220 19.800 1.00 82.75 92 ALA A O 1
ATOM 704 N N . GLY A 1 93 ? -4.429 14.583 17.826 1.00 78.69 93 GLY A N 1
ATOM 705 C CA . GLY A 1 93 ? -5.603 15.132 17.159 1.00 78.69 93 GLY A CA 1
ATOM 706 C C . GLY A 1 93 ? -6.537 14.096 16.533 1.00 78.69 93 GLY A C 1
ATOM 707 O O . GLY A 1 93 ? -7.525 14.507 15.932 1.00 78.69 93 GLY A O 1
ATOM 708 N N . ARG A 1 94 ? -6.243 12.789 16.635 1.00 84.19 94 ARG A N 1
ATOM 709 C CA . ARG A 1 94 ? -7.014 11.674 16.040 1.00 84.19 94 ARG A CA 1
ATOM 710 C C . ARG A 1 94 ? -7.263 11.816 14.535 1.00 84.19 94 ARG A C 1
ATOM 712 O O . ARG A 1 94 ? -8.381 11.613 14.048 1.00 84.19 94 ARG A O 1
ATOM 719 N N . ARG A 1 95 ? -6.230 12.208 13.784 1.00 85.62 95 ARG A N 1
ATOM 720 C CA . ARG A 1 95 ? -6.338 12.511 12.349 1.00 85.62 95 ARG A CA 1
ATOM 721 C C . ARG A 1 95 ? -5.244 11.837 11.529 1.00 85.62 95 ARG A C 1
ATOM 723 O O . ARG A 1 95 ? -4.091 11.753 11.935 1.00 85.62 95 ARG A O 1
ATOM 730 N N . VAL A 1 96 ? -5.595 11.413 10.320 1.00 84.38 96 VAL A N 1
ATOM 731 C CA . VAL A 1 96 ? -4.657 10.966 9.286 1.00 84.38 96 VAL A CA 1
ATOM 732 C C . VAL A 1 96 ? -4.672 11.959 8.138 1.00 84.38 96 VAL A C 1
ATOM 734 O O . VAL A 1 96 ? -5.715 12.276 7.569 1.00 84.38 96 VAL A O 1
ATOM 737 N N . ARG A 1 97 ? -3.495 12.408 7.728 1.00 83.38 97 ARG A N 1
ATOM 738 C CA . ARG A 1 97 ? -3.298 13.137 6.485 1.00 83.38 97 ARG A CA 1
ATOM 739 C C . ARG A 1 97 ? -2.949 12.161 5.365 1.00 83.38 97 ARG A C 1
ATOM 741 O O . ARG A 1 97 ? -1.940 11.466 5.441 1.00 83.38 97 ARG A O 1
ATOM 748 N N . VAL A 1 98 ? -3.766 12.147 4.315 1.00 79.62 98 VAL A N 1
ATOM 749 C CA . VAL A 1 98 ? -3.577 11.358 3.090 1.00 79.62 98 VAL A CA 1
ATOM 750 C C . VAL A 1 98 ? -3.393 12.318 1.910 1.00 79.62 98 VAL A C 1
ATOM 752 O O . VAL A 1 98 ? -4.341 12.846 1.318 1.00 79.62 98 VAL A O 1
ATOM 755 N N . GLY A 1 99 ? -2.136 12.589 1.571 1.00 76.12 99 GLY A N 1
ATOM 756 C CA . GLY A 1 99 ? -1.738 13.596 0.591 1.00 76.12 99 GLY A CA 1
ATOM 757 C C . GLY A 1 99 ? -2.062 15.000 1.091 1.00 76.12 99 GLY A C 1
ATOM 758 O O . GLY A 1 99 ? -1.549 15.422 2.120 1.00 76.12 99 GLY A O 1
ATOM 759 N N . SER A 1 100 ? -2.921 15.720 0.369 1.00 72.94 100 SER A N 1
ATOM 760 C CA . SER A 1 100 ? -3.389 17.060 0.753 1.00 72.94 100 SER A CA 1
ATOM 761 C C . SER A 1 100 ? -4.631 17.062 1.653 1.00 72.94 100 SER A C 1
ATOM 763 O O . SER A 1 100 ? -5.121 18.128 2.011 1.00 72.94 100 SER A O 1
ATOM 765 N N . ARG A 1 101 ? -5.187 15.893 1.989 1.00 77.38 101 ARG A N 1
ATOM 766 C CA . ARG A 1 101 ? -6.450 15.770 2.733 1.00 77.38 101 ARG A CA 1
ATOM 767 C C . ARG A 1 101 ? -6.181 15.322 4.160 1.00 77.38 101 ARG A C 1
ATOM 769 O O . ARG A 1 101 ? -5.347 14.447 4.358 1.00 77.38 101 ARG A O 1
ATOM 776 N N . VAL A 1 102 ? -6.929 15.861 5.116 1.00 83.62 102 VAL A N 1
ATOM 777 C CA . VAL A 1 102 ? -6.935 15.414 6.515 1.00 83.62 102 VAL A CA 1
ATOM 778 C C . VAL A 1 102 ? -8.263 14.710 6.786 1.00 83.62 102 VAL A C 1
ATOM 780 O O . VAL A 1 102 ? -9.318 15.233 6.436 1.00 83.62 102 VAL A O 1
ATOM 783 N N . LEU A 1 103 ? -8.197 13.510 7.349 1.00 82.19 103 LEU A N 1
ATOM 784 C CA . LEU A 1 103 ? -9.327 12.654 7.701 1.00 82.19 103 LEU A CA 1
ATOM 785 C C . LEU A 1 103 ? -9.277 12.380 9.205 1.00 82.19 103 LEU A C 1
ATOM 787 O O . LEU A 1 103 ? -8.193 12.164 9.742 1.00 82.19 103 LEU A O 1
ATOM 791 N N . GLY A 1 104 ? -10.424 12.388 9.878 1.00 82.88 104 GLY A N 1
ATOM 792 C CA . GLY A 1 104 ? -10.530 11.881 11.246 1.00 82.88 104 GLY A CA 1
ATOM 793 C C . GLY A 1 104 ? -10.478 10.353 11.265 1.00 82.88 104 GLY A C 1
ATOM 794 O O . GLY A 1 104 ? -10.811 9.707 10.268 1.00 82.88 104 GLY A O 1
ATOM 795 N N . PHE A 1 105 ? -10.032 9.770 12.378 1.00 82.81 105 PHE A N 1
ATOM 796 C CA . PHE A 1 105 ? -10.009 8.310 12.540 1.00 82.81 105 PHE A CA 1
ATOM 797 C C . PHE A 1 105 ? -11.408 7.690 12.457 1.00 82.81 105 PHE A C 1
ATOM 799 O O . PHE A 1 105 ? -11.543 6.588 11.945 1.00 82.81 105 PHE A O 1
ATOM 806 N N . ASP A 1 106 ? -12.445 8.416 12.877 1.00 79.88 106 ASP A N 1
ATOM 807 C CA . ASP A 1 106 ? -13.861 8.027 12.811 1.00 79.88 106 ASP A CA 1
ATOM 808 C C . ASP A 1 106 ? -14.358 7.751 11.384 1.00 79.88 106 ASP A C 1
ATOM 810 O O . ASP A 1 106 ? -15.310 7.004 11.181 1.00 79.88 106 ASP A O 1
ATOM 814 N N . VAL A 1 107 ? -13.687 8.327 10.388 1.00 81.00 107 VAL A N 1
ATOM 815 C CA . VAL A 1 107 ? -14.060 8.230 8.975 1.00 81.00 107 VAL A CA 1
ATOM 816 C C . VAL A 1 107 ? -13.351 7.062 8.268 1.00 81.00 107 VAL A C 1
ATOM 818 O O . VAL A 1 107 ? -13.675 6.733 7.126 1.00 81.00 107 VAL A O 1
ATOM 821 N N . ILE A 1 108 ? -12.354 6.444 8.906 1.00 79.81 108 ILE A N 1
ATOM 822 C CA . ILE A 1 108 ? -11.538 5.375 8.319 1.00 79.81 108 ILE A CA 1
ATOM 823 C C . ILE A 1 108 ? -12.154 4.022 8.680 1.00 79.81 108 ILE A C 1
ATOM 825 O O . ILE A 1 108 ? -11.981 3.530 9.790 1.00 79.81 108 ILE A O 1
ATOM 829 N N . ASP A 1 109 ? -12.840 3.410 7.720 1.00 79.75 109 ASP A N 1
ATOM 830 C CA . ASP A 1 109 ? -13.634 2.191 7.924 1.00 79.75 109 ASP A CA 1
ATOM 831 C C . ASP A 1 109 ? -13.053 0.946 7.234 1.00 79.75 109 ASP A C 1
ATOM 833 O O . ASP A 1 109 ? -13.429 -0.178 7.555 1.00 79.75 109 ASP A O 1
ATOM 837 N N . THR A 1 110 ? -12.125 1.121 6.291 1.00 76.75 110 THR A N 1
ATOM 838 C CA . THR A 1 110 ? -11.656 0.043 5.418 1.00 76.75 110 THR A CA 1
ATOM 839 C C . THR A 1 110 ? -10.168 -0.205 5.622 1.00 76.75 110 THR A C 1
ATOM 841 O O . THR A 1 110 ? -9.373 0.731 5.517 1.00 76.75 110 THR A O 1
ATOM 844 N N . ALA A 1 111 ? -9.778 -1.470 5.803 1.00 82.12 111 ALA A N 1
ATOM 845 C CA . ALA A 1 111 ? -8.396 -1.941 5.739 1.00 82.12 111 AL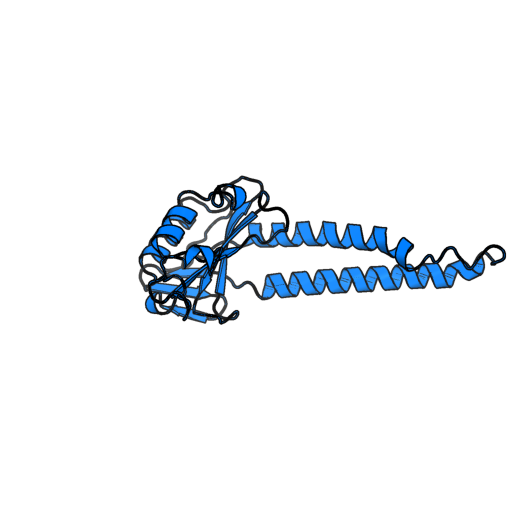A A CA 1
ATOM 846 C C . ALA A 1 111 ? -8.280 -3.163 4.815 1.00 82.12 111 ALA A C 1
ATOM 848 O O . ALA A 1 111 ? -9.163 -4.019 4.760 1.00 82.12 111 ALA A O 1
ATOM 849 N N . SER A 1 112 ? -7.193 -3.238 4.049 1.00 79.81 112 SER A N 1
ATOM 850 C CA . SER A 1 112 ? -6.935 -4.349 3.131 1.00 79.81 112 SER A CA 1
ATOM 851 C C . SER A 1 112 ? -5.448 -4.613 2.955 1.00 79.81 112 SER A C 1
ATOM 853 O O . SER A 1 112 ? -4.647 -3.678 2.933 1.00 79.81 112 SER A O 1
ATOM 855 N N . VAL A 1 113 ? -5.090 -5.881 2.792 1.00 79.69 113 VAL A N 1
ATOM 856 C CA . VAL A 1 113 ? -3.752 -6.301 2.388 1.00 79.69 113 VAL A CA 1
ATOM 857 C C . VAL A 1 113 ? -3.622 -6.136 0.887 1.00 79.69 113 VAL A C 1
ATOM 859 O O . VAL A 1 113 ? -4.484 -6.557 0.116 1.00 79.69 113 VAL A O 1
ATOM 862 N N . VAL A 1 114 ? -2.525 -5.524 0.466 1.00 74.12 114 VAL A N 1
ATOM 863 C CA . VAL A 1 114 ? -2.188 -5.377 -0.940 1.00 74.12 114 VAL A CA 1
ATOM 864 C C . VAL A 1 114 ? -0.775 -5.893 -1.142 1.00 74.12 114 VAL A C 1
ATOM 866 O O . VAL A 1 114 ? 0.153 -5.544 -0.415 1.00 74.12 114 VAL A O 1
ATOM 869 N N . THR A 1 115 ? -0.603 -6.719 -2.164 1.00 71.50 115 THR A N 1
ATOM 870 C CA . THR A 1 115 ? 0.717 -7.075 -2.669 1.00 71.50 115 THR A CA 1
ATOM 871 C C . THR A 1 115 ? 0.995 -6.159 -3.860 1.00 71.50 115 THR A C 1
ATOM 873 O O . THR A 1 115 ? 0.335 -6.288 -4.890 1.00 71.50 115 THR A O 1
ATOM 876 N N . PRO A 1 116 ? 1.918 -5.186 -3.752 1.00 63.75 116 PRO A N 1
ATOM 877 C CA . PRO A 1 116 ? 2.206 -4.257 -4.847 1.00 63.75 116 PRO A CA 1
ATOM 878 C C . PRO A 1 116 ? 2.974 -4.907 -6.014 1.00 63.75 116 PRO A C 1
ATOM 880 O O . PRO A 1 116 ? 3.302 -4.233 -6.982 1.00 63.75 116 PRO A O 1
ATOM 883 N N . THR A 1 117 ? 3.278 -6.201 -5.923 1.00 63.44 117 THR A N 1
ATOM 884 C CA . THR A 1 117 ? 4.047 -6.991 -6.887 1.00 63.44 117 THR A CA 1
ATOM 885 C C . THR A 1 117 ? 3.325 -8.307 -7.176 1.00 63.44 117 THR A C 1
ATOM 887 O O . THR A 1 117 ? 2.524 -8.772 -6.368 1.00 63.44 117 THR A O 1
ATOM 890 N N . SER A 1 118 ? 3.618 -8.916 -8.323 1.00 61.31 118 SER A N 1
ATOM 891 C CA . SER A 1 118 ? 3.168 -10.270 -8.655 1.00 61.31 118 SER A CA 1
ATOM 892 C C . SER A 1 118 ? 3.829 -11.348 -7.789 1.00 61.31 118 SER A C 1
ATOM 894 O O . SER A 1 118 ? 3.300 -12.452 -7.698 1.00 61.31 118 SER A O 1
ATOM 896 N N . ASP A 1 119 ? 4.959 -11.040 -7.141 1.00 62.62 119 ASP A N 1
ATOM 897 C CA . ASP A 1 119 ? 5.633 -11.943 -6.207 1.00 62.62 119 ASP A CA 1
ATOM 898 C C . ASP A 1 119 ? 5.263 -11.613 -4.747 1.00 62.62 119 ASP A C 1
ATOM 900 O O . ASP A 1 119 ? 5.827 -10.678 -4.167 1.00 62.62 119 ASP A O 1
ATOM 904 N N . PRO A 1 120 ? 4.374 -12.389 -4.100 1.00 58.75 120 PRO A N 1
ATOM 905 C CA . PRO A 1 120 ? 3.941 -12.141 -2.725 1.00 58.75 120 PRO A CA 1
ATOM 906 C C . PRO A 1 120 ? 5.063 -12.212 -1.681 1.00 58.75 120 PRO A C 1
ATOM 908 O O . PRO A 1 120 ? 4.834 -11.836 -0.533 1.00 58.75 120 PRO A O 1
ATOM 911 N N . ARG A 1 121 ? 6.268 -12.669 -2.051 1.00 57.69 121 ARG A N 1
ATOM 912 C CA . ARG A 1 121 ? 7.450 -12.699 -1.174 1.00 57.69 121 ARG A CA 1
ATOM 913 C C . ARG A 1 121 ? 8.212 -11.375 -1.148 1.00 57.69 121 ARG A C 1
ATOM 915 O O . ARG A 1 121 ? 8.961 -11.113 -0.217 1.00 57.69 121 ARG A O 1
ATOM 922 N N . GLN A 1 122 ? 8.026 -10.522 -2.153 1.00 59.16 122 GLN A N 1
ATOM 923 C CA . GLN A 1 122 ? 8.860 -9.331 -2.321 1.00 59.16 122 GLN A CA 1
ATOM 924 C C . GLN A 1 122 ? 8.325 -8.086 -1.623 1.00 59.16 122 GLN A C 1
ATOM 926 O O . GLN A 1 122 ? 9.121 -7.205 -1.305 1.00 59.16 122 GLN A O 1
ATOM 931 N N . ALA A 1 123 ? 7.014 -7.961 -1.405 1.00 65.62 123 ALA A N 1
ATOM 932 C CA . ALA A 1 123 ? 6.465 -6.793 -0.723 1.00 65.62 123 ALA A CA 1
ATOM 933 C C . ALA A 1 123 ? 5.056 -7.020 -0.174 1.00 65.62 123 ALA A C 1
ATOM 935 O O . ALA A 1 123 ? 4.207 -7.616 -0.837 1.00 65.62 123 ALA A O 1
ATOM 936 N N . LEU A 1 124 ? 4.795 -6.449 1.000 1.00 69.06 124 LEU A N 1
ATOM 937 C CA . LEU A 1 124 ? 3.502 -6.520 1.671 1.00 69.06 124 LEU A CA 1
ATOM 938 C C . LEU A 1 124 ? 3.092 -5.135 2.153 1.00 69.06 124 LEU A C 1
ATOM 940 O O . LEU A 1 124 ? 3.859 -4.485 2.864 1.00 69.06 124 LEU A O 1
ATOM 944 N N . SER A 1 125 ? 1.903 -4.674 1.775 1.00 73.56 125 SER A N 1
ATOM 945 C CA . SER A 1 125 ? 1.388 -3.381 2.211 1.00 73.56 125 SER A CA 1
ATOM 946 C C . SER A 1 125 ? -0.012 -3.479 2.798 1.00 73.56 125 SER A C 1
ATOM 948 O O . SER A 1 125 ? -0.824 -4.316 2.407 1.00 73.56 125 SER A O 1
ATOM 950 N N . ILE A 1 126 ? -0.292 -2.594 3.753 1.00 72.00 126 ILE A N 1
ATOM 951 C CA . ILE A 1 126 ? -1.639 -2.363 4.261 1.00 72.00 126 ILE A CA 1
ATOM 952 C C . ILE A 1 126 ? -2.185 -1.099 3.612 1.00 72.00 126 ILE A C 1
ATOM 954 O O . ILE A 1 126 ? -1.536 -0.050 3.583 1.00 72.00 126 ILE A O 1
ATOM 958 N N . ARG A 1 127 ? -3.388 -1.206 3.060 1.00 78.31 127 ARG A N 1
ATOM 959 C CA . ARG A 1 127 ? -4.133 -0.085 2.515 1.00 78.31 127 ARG A CA 1
ATOM 960 C C . ARG A 1 127 ? -5.333 0.189 3.397 1.00 78.31 127 ARG A C 1
ATOM 962 O O . ARG A 1 127 ? -6.206 -0.667 3.505 1.00 78.31 127 ARG A O 1
ATOM 969 N N . PHE A 1 128 ? -5.401 1.391 3.953 1.00 71.81 128 PHE A N 1
ATOM 970 C CA . PHE A 1 128 ? -6.525 1.834 4.770 1.00 71.81 128 PHE A CA 1
ATOM 971 C C . PHE A 1 128 ? -7.116 3.143 4.249 1.00 71.81 128 PHE A C 1
ATOM 973 O O . PHE A 1 128 ? -6.452 3.905 3.540 1.00 71.81 128 PHE A O 1
ATOM 980 N N . GLY A 1 129 ? -8.392 3.386 4.529 1.00 76.25 129 GLY A N 1
ATOM 981 C CA . GLY A 1 129 ? -9.092 4.559 4.021 1.00 76.25 129 GLY A CA 1
ATOM 982 C C . GLY A 1 129 ? -10.593 4.531 4.262 1.00 76.25 129 GLY A C 1
ATOM 983 O O . GLY A 1 129 ? -11.093 3.690 4.999 1.00 76.25 129 GLY A O 1
ATOM 984 N N . GLN A 1 130 ? -11.295 5.456 3.607 1.00 77.38 130 GLN A N 1
ATOM 985 C CA . GLN A 1 130 ? -12.753 5.557 3.667 1.00 77.38 130 GLN A CA 1
ATOM 986 C C . GLN A 1 130 ? -13.416 4.921 2.435 1.00 77.38 130 GLN A C 1
ATOM 988 O O . GLN A 1 130 ? -13.296 5.430 1.308 1.00 77.38 130 GLN A O 1
ATOM 993 N N . GLY A 1 131 ? -14.167 3.848 2.665 1.00 66.06 131 GLY A N 1
ATOM 994 C CA . GLY A 1 131 ? -15.029 3.162 1.713 1.00 66.06 131 GLY A CA 1
ATOM 995 C C . GLY A 1 131 ? -14.359 2.745 0.397 1.00 66.06 131 GLY A C 1
ATOM 996 O O . GLY A 1 131 ? -13.147 2.526 0.264 1.00 66.06 131 GLY A O 1
ATOM 997 N N . ARG A 1 132 ? -15.168 2.661 -0.667 1.00 61.44 132 ARG A N 1
ATOM 998 C CA . ARG A 1 132 ? -14.682 2.308 -2.014 1.00 61.44 132 ARG A CA 1
ATOM 999 C C . ARG A 1 132 ? -13.921 3.436 -2.727 1.00 61.44 132 ARG A C 1
ATOM 1001 O O . ARG A 1 132 ? -13.526 3.251 -3.873 1.00 61.44 132 ARG A O 1
ATOM 1008 N N . SER A 1 133 ? -13.678 4.585 -2.085 1.00 64.00 133 SER A N 1
ATOM 1009 C CA . SER A 1 133 ? -13.073 5.739 -2.757 1.00 64.00 133 SER A CA 1
ATOM 1010 C C . SER A 1 133 ? -11.559 5.570 -2.926 1.00 64.00 133 SER A C 1
ATOM 1012 O O . SER A 1 133 ? -10.827 5.660 -1.940 1.00 64.00 133 SER A O 1
ATOM 1014 N N . PRO A 1 134 ? -11.031 5.429 -4.156 1.00 63.81 134 PRO A N 1
ATOM 1015 C CA . PRO A 1 134 ? -9.586 5.335 -4.366 1.00 63.81 134 PRO A CA 1
ATOM 1016 C C . PRO A 1 134 ? -8.848 6.618 -3.952 1.00 63.81 134 PRO A C 1
ATOM 1018 O O . PRO A 1 134 ? -7.667 6.575 -3.630 1.00 63.81 134 PRO A O 1
ATOM 1021 N N . ARG A 1 135 ? -9.546 7.763 -3.898 1.00 62.66 135 ARG A N 1
ATOM 1022 C CA . ARG A 1 135 ? -8.970 9.072 -3.545 1.00 62.66 135 ARG A CA 1
ATOM 1023 C C . ARG A 1 135 ? -8.710 9.257 -2.046 1.00 62.66 135 ARG A C 1
ATOM 1025 O O . ARG A 1 135 ? -8.038 10.221 -1.682 1.00 62.66 135 ARG A O 1
ATOM 1032 N N . ARG A 1 136 ? -9.257 8.385 -1.192 1.00 70.44 136 ARG A N 1
ATOM 1033 C CA . ARG A 1 136 ? -9.158 8.458 0.279 1.00 70.44 136 ARG A CA 1
ATOM 1034 C C . ARG A 1 136 ? -8.451 7.236 0.868 1.00 70.44 136 ARG A C 1
ATOM 1036 O O . ARG A 1 136 ? -8.753 6.843 1.987 1.00 70.44 136 ARG A O 1
ATOM 1043 N N . ARG A 1 137 ? -7.550 6.622 0.097 1.00 73.12 137 ARG A N 1
ATOM 1044 C CA . ARG A 1 137 ? -6.776 5.448 0.507 1.00 73.12 137 ARG A CA 1
ATOM 1045 C C . ARG A 1 137 ? -5.312 5.812 0.699 1.00 73.12 137 ARG A C 1
ATOM 1047 O O . ARG A 1 137 ? -4.743 6.566 -0.087 1.00 73.12 137 ARG A O 1
ATOM 1054 N N . ALA A 1 138 ? -4.732 5.245 1.739 1.00 72.69 138 ALA A N 1
ATOM 1055 C CA . ALA A 1 138 ? -3.333 5.334 2.095 1.00 72.69 138 ALA A CA 1
ATOM 1056 C C . ALA A 1 138 ? -2.746 3.925 2.063 1.00 72.69 138 ALA A C 1
ATOM 1058 O O . ALA A 1 138 ? -3.272 3.039 2.732 1.00 72.69 138 ALA A O 1
ATOM 1059 N N . THR A 1 139 ? -1.683 3.715 1.288 1.00 74.62 139 THR A N 1
ATOM 1060 C CA . THR A 1 139 ? -0.914 2.467 1.313 1.00 74.62 139 THR A CA 1
ATOM 1061 C C . THR A 1 139 ? 0.351 2.678 2.145 1.00 74.62 139 THR A C 1
ATOM 1063 O O . THR A 1 139 ? 1.101 3.630 1.904 1.00 74.62 139 THR A O 1
ATOM 1066 N N . ILE A 1 140 ? 0.606 1.785 3.100 1.00 75.75 140 ILE A N 1
ATOM 1067 C CA . ILE A 1 140 ? 1.851 1.721 3.872 1.00 75.75 140 ILE A CA 1
ATOM 1068 C C . ILE A 1 140 ? 2.524 0.376 3.605 1.00 75.75 140 ILE A C 1
ATOM 1070 O O . ILE A 1 140 ? 1.898 -0.674 3.734 1.00 75.75 140 ILE A O 1
ATOM 1074 N N . LEU A 1 141 ? 3.799 0.416 3.219 1.00 75.25 141 LEU A N 1
ATOM 1075 C CA . LEU A 1 141 ? 4.622 -0.767 2.979 1.00 75.25 141 LEU A CA 1
ATOM 1076 C C . LEU A 1 141 ? 5.162 -1.302 4.310 1.00 75.25 141 LEU A C 1
ATOM 1078 O O . LEU A 1 141 ? 5.850 -0.569 5.009 1.00 75.25 141 LEU A O 1
ATOM 1082 N N . LEU A 1 142 ? 4.867 -2.560 4.633 1.00 77.44 142 LEU A N 1
ATOM 1083 C CA . LEU A 1 142 ? 5.276 -3.219 5.877 1.00 77.44 142 LEU A CA 1
ATOM 1084 C C . LEU A 1 142 ? 6.540 -4.063 5.677 1.00 77.44 142 LEU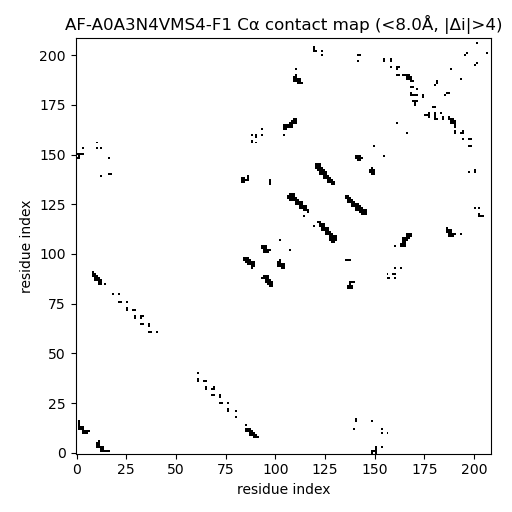 A C 1
ATOM 1086 O O . LEU A 1 142 ? 7.518 -3.892 6.399 1.00 77.44 142 LEU A O 1
ATOM 1090 N N . LEU A 1 143 ? 6.538 -4.926 4.655 1.00 74.25 143 LEU A N 1
ATOM 1091 C CA . LEU A 1 143 ? 7.664 -5.798 4.309 1.00 74.25 143 LEU A CA 1
ATOM 1092 C C . LEU A 1 143 ? 8.189 -5.501 2.911 1.00 74.25 143 LEU A C 1
ATOM 1094 O O . LEU A 1 143 ? 7.416 -5.172 2.005 1.00 74.25 143 LEU A O 1
ATOM 1098 N N . ARG A 1 144 ? 9.492 -5.710 2.726 1.00 74.94 144 ARG A N 1
ATOM 1099 C CA . ARG A 1 144 ? 10.158 -5.759 1.427 1.00 74.94 144 ARG A CA 1
ATOM 1100 C C . ARG A 1 144 ? 11.281 -6.786 1.453 1.00 74.94 144 ARG A C 1
ATOM 1102 O O . ARG A 1 144 ? 12.120 -6.717 2.340 1.00 74.94 144 ARG A O 1
ATOM 1109 N N . ASP A 1 145 ? 11.347 -7.640 0.431 1.00 70.00 145 ASP A N 1
ATOM 1110 C CA . ASP A 1 145 ? 12.406 -8.646 0.272 1.00 70.00 145 ASP A CA 1
ATOM 1111 C C . ASP A 1 145 ? 12.629 -9.434 1.595 1.00 70.00 145 ASP A C 1
ATOM 1113 O O . ASP A 1 145 ? 13.760 -9.634 2.012 1.00 70.00 145 ASP A O 1
ATOM 1117 N N . ASP A 1 146 ? 11.542 -9.801 2.294 1.00 68.00 146 ASP A N 1
ATOM 1118 C CA . ASP A 1 146 ? 11.519 -10.450 3.626 1.00 68.00 146 ASP A CA 1
ATOM 1119 C C . ASP A 1 146 ? 12.041 -9.649 4.831 1.00 68.00 146 ASP A C 1
ATOM 1121 O O . ASP A 1 146 ? 12.127 -10.172 5.943 1.00 68.00 146 ASP A O 1
ATOM 1125 N N . HIS A 1 147 ? 12.307 -8.359 4.656 1.00 72.31 147 HIS A N 1
ATOM 1126 C CA . HIS A 1 147 ? 12.712 -7.463 5.733 1.00 72.31 147 HIS A CA 1
ATOM 1127 C C . HIS A 1 147 ? 11.607 -6.465 6.086 1.00 72.31 147 HIS A C 1
ATOM 1129 O O . HIS A 1 147 ? 10.924 -5.924 5.210 1.00 72.31 147 HIS A O 1
ATOM 1135 N N . GLU A 1 148 ? 11.449 -6.191 7.382 1.00 76.50 148 GLU A N 1
ATOM 1136 C CA . GLU A 1 148 ? 10.570 -5.127 7.861 1.00 76.50 148 GLU A CA 1
ATOM 1137 C C . GLU A 1 148 ? 11.119 -3.762 7.436 1.00 76.50 148 GLU A C 1
ATOM 1139 O O . GLU A 1 148 ? 12.300 -3.446 7.596 1.00 76.50 148 GLU A O 1
ATOM 1144 N N . VAL A 1 149 ? 10.255 -2.969 6.804 1.00 78.50 149 VAL A N 1
ATOM 1145 C CA . VAL A 1 149 ? 10.612 -1.661 6.239 1.00 78.50 149 VAL A CA 1
ATOM 1146 C C . VAL A 1 149 ? 10.267 -0.532 7.203 1.00 78.50 149 VAL A C 1
ATOM 1148 O O . VAL A 1 149 ? 10.905 0.526 7.172 1.00 78.50 149 VAL A O 1
ATOM 1151 N N . LEU A 1 150 ? 9.246 -0.741 8.034 1.00 77.62 150 LEU A N 1
ATOM 1152 C CA . LEU A 1 150 ? 8.842 0.201 9.068 1.00 77.62 150 LEU A CA 1
ATOM 1153 C C . LEU A 1 150 ? 9.851 0.184 10.220 1.00 77.62 150 LEU A C 1
ATOM 1155 O O . LEU A 1 150 ? 10.310 -0.874 10.632 1.00 77.62 150 LEU A O 1
ATOM 1159 N N . SER A 1 151 ? 10.170 1.359 10.762 1.00 80.06 151 SER A N 1
ATOM 1160 C CA . SER A 1 151 ? 10.856 1.441 12.053 1.00 80.06 151 SER A CA 1
ATOM 1161 C C . SER A 1 151 ? 9.909 1.040 13.188 1.00 80.06 151 SER A C 1
ATOM 1163 O O . SER A 1 151 ? 8.692 1.206 13.069 1.00 80.06 151 SER A O 1
ATOM 1165 N N . ASP A 1 152 ? 10.454 0.595 14.323 1.00 82.44 152 ASP A N 1
ATOM 1166 C CA . ASP A 1 152 ? 9.661 0.254 15.517 1.00 82.44 152 ASP A CA 1
ATOM 1167 C C . ASP A 1 152 ? 8.777 1.417 15.987 1.00 82.44 152 ASP A C 1
ATOM 1169 O O . ASP A 1 152 ? 7.664 1.235 16.481 1.00 82.44 152 ASP A O 1
ATOM 1173 N N . GLU A 1 153 ? 9.256 2.647 15.820 1.00 81.75 153 GLU A N 1
ATOM 1174 C CA . GLU A 1 153 ? 8.489 3.853 16.109 1.00 81.75 153 GLU A CA 1
ATOM 1175 C C . GLU A 1 153 ? 7.311 4.031 15.145 1.00 81.75 153 GLU A C 1
ATOM 1177 O O . GLU A 1 153 ? 6.174 4.193 15.588 1.00 81.75 153 GLU A O 1
ATOM 1182 N N . ALA A 1 154 ? 7.551 3.909 13.836 1.00 80.62 154 ALA A N 1
ATOM 1183 C CA . ALA A 1 154 ? 6.496 3.987 12.830 1.00 80.62 154 ALA A CA 1
ATOM 1184 C C . ALA A 1 154 ? 5.445 2.889 13.020 1.00 80.62 154 ALA A C 1
ATOM 1186 O O . ALA A 1 154 ? 4.250 3.130 12.839 1.00 80.62 154 ALA A O 1
ATOM 1187 N N . LYS A 1 155 ? 5.883 1.699 13.439 1.00 84.62 155 LYS A N 1
ATOM 1188 C CA . LYS A 1 155 ? 5.018 0.565 13.765 1.00 84.62 155 LYS A CA 1
ATOM 1189 C C . LYS A 1 155 ? 4.131 0.872 14.963 1.00 84.62 155 LYS A C 1
ATOM 1191 O O . LYS A 1 155 ? 2.917 0.711 14.867 1.00 84.62 155 LYS A O 1
ATOM 1196 N N . ARG A 1 156 ? 4.700 1.387 16.058 1.00 86.00 156 ARG A N 1
ATOM 1197 C CA . ARG A 1 156 ? 3.931 1.804 17.243 1.00 86.00 156 ARG A CA 1
ATOM 1198 C C . ARG A 1 156 ? 2.894 2.876 16.909 1.00 86.00 156 ARG A C 1
ATOM 1200 O O . ARG A 1 156 ? 1.746 2.749 17.327 1.00 86.00 156 ARG A O 1
ATOM 1207 N N . VAL A 1 157 ? 3.266 3.887 16.120 1.00 86.00 157 VAL A N 1
ATOM 1208 C CA . VAL A 1 157 ? 2.339 4.949 15.694 1.00 86.00 157 VAL A CA 1
ATOM 1209 C C . VAL A 1 157 ? 1.205 4.388 14.837 1.00 86.00 157 VAL A C 1
ATOM 1211 O O . VAL A 1 157 ? 0.040 4.728 15.050 1.00 86.00 157 VAL A O 1
ATOM 1214 N N . LEU A 1 158 ? 1.521 3.499 13.892 1.00 85.88 158 LEU A N 1
ATOM 1215 C CA . LEU A 1 158 ? 0.519 2.862 13.044 1.00 85.88 158 LEU A CA 1
ATOM 1216 C C . LEU A 1 158 ? -0.449 1.992 13.857 1.00 85.88 158 LEU A C 1
ATOM 1218 O O . LEU A 1 158 ? -1.659 2.103 13.674 1.00 85.88 158 LEU A O 1
ATOM 1222 N N . LEU A 1 159 ? 0.062 1.173 14.780 1.00 89.00 159 LEU A N 1
ATOM 1223 C CA . LEU A 1 159 ? -0.759 0.342 15.666 1.00 89.00 159 LEU A CA 1
ATOM 1224 C C . LEU A 1 159 ? -1.695 1.195 16.530 1.00 89.00 159 LEU A C 1
ATOM 1226 O O . LEU A 1 159 ? -2.889 0.909 16.613 1.00 89.00 159 LEU A O 1
ATOM 1230 N N . ALA A 1 160 ? -1.183 2.282 17.113 1.00 86.62 160 ALA A N 1
ATOM 1231 C CA . ALA A 1 160 ? -1.983 3.202 17.915 1.00 86.62 160 ALA A CA 1
ATOM 1232 C C . ALA A 1 160 ? -3.097 3.883 17.101 1.00 86.62 160 ALA A C 1
ATOM 1234 O O . ALA A 1 160 ? -4.187 4.110 17.625 1.00 86.62 160 ALA A O 1
ATOM 1235 N N . ALA A 1 161 ? -2.850 4.188 15.824 1.00 86.19 161 ALA A N 1
ATOM 1236 C CA . ALA A 1 161 ? -3.861 4.753 14.936 1.00 86.19 161 ALA A CA 1
ATOM 1237 C C . ALA A 1 161 ? -4.924 3.721 14.533 1.00 86.19 161 ALA A C 1
ATOM 1239 O O . ALA A 1 161 ? -6.119 4.007 14.616 1.00 86.19 161 ALA A O 1
ATOM 1240 N N . LEU A 1 162 ? -4.512 2.509 14.140 1.00 86.31 162 LEU A N 1
ATOM 1241 C CA . LEU A 1 162 ? -5.429 1.428 13.754 1.00 86.31 162 LEU A CA 1
ATOM 1242 C C . LEU A 1 162 ? -6.359 1.031 14.908 1.00 86.31 162 LEU A C 1
ATOM 1244 O O . LEU A 1 162 ? -7.551 0.822 14.687 1.00 86.31 162 LEU A O 1
ATOM 1248 N N . ALA A 1 163 ? -5.851 1.023 16.143 1.00 87.12 163 ALA A N 1
ATOM 1249 C CA . ALA A 1 163 ? -6.641 0.760 17.348 1.00 87.12 163 ALA A CA 1
ATOM 1250 C C . ALA A 1 163 ? -7.754 1.798 17.599 1.00 87.12 163 ALA A C 1
ATOM 1252 O O . ALA A 1 163 ? -8.693 1.535 18.345 1.00 87.12 163 ALA A O 1
ATOM 1253 N N . GLN A 1 164 ? -7.676 2.974 16.973 1.00 84.25 164 GLN A N 1
ATOM 1254 C CA . GLN A 1 164 ? -8.673 4.039 17.107 1.00 84.25 164 GLN A CA 1
ATOM 1255 C C . GLN A 1 164 ? -9.580 4.195 15.878 1.00 84.25 164 GLN A C 1
ATOM 1257 O O . GLN A 1 164 ? -10.504 5.010 15.916 1.00 84.25 164 GLN A O 1
ATOM 1262 N N . CYS A 1 165 ? -9.323 3.448 14.799 1.00 83.00 165 CYS A N 1
ATOM 1263 C CA . CYS A 1 165 ? -10.133 3.466 13.582 1.00 83.00 165 CYS A CA 1
ATOM 1264 C C . CYS A 1 165 ? -11.242 2.397 13.656 1.00 83.00 165 CYS A C 1
ATOM 1266 O O . CYS A 1 165 ? -10.942 1.257 14.017 1.00 83.00 165 CYS A O 1
ATOM 1268 N N . PRO A 1 166 ? -12.495 2.706 13.276 1.00 84.00 166 PRO A N 1
ATOM 1269 C CA . PRO A 1 166 ? -13.602 1.752 13.239 1.00 84.00 166 PRO A CA 1
ATOM 1270 C C . PRO A 1 166 ? -13.513 0.841 12.001 1.00 84.00 166 PRO A C 1
ATOM 1272 O O . PRO A 1 166 ? -14.377 0.858 11.128 1.00 84.00 166 PRO A O 1
ATOM 1275 N N . LEU A 1 167 ? -12.440 0.056 11.904 1.00 82.19 167 LEU A N 1
ATOM 1276 C CA . LEU A 1 167 ? -12.199 -0.838 10.773 1.00 82.19 167 LEU A CA 1
ATOM 1277 C C . LEU A 1 167 ? -13.141 -2.039 10.834 1.00 82.19 167 LEU A C 1
ATOM 1279 O O . LEU A 1 167 ? -13.027 -2.883 11.727 1.00 82.19 167 LEU A O 1
ATOM 1283 N N . VAL A 1 168 ? -14.042 -2.133 9.859 1.00 80.56 168 VAL A N 1
ATOM 1284 C CA . VAL A 1 168 ? -15.030 -3.211 9.779 1.00 80.56 168 VAL A CA 1
ATOM 1285 C C . VAL A 1 168 ? -14.916 -3.902 8.428 1.00 80.56 168 VAL A C 1
ATOM 1287 O O . VAL A 1 168 ? -14.876 -3.264 7.374 1.00 80.56 168 VAL A O 1
ATOM 1290 N N . ARG A 1 169 ? -14.875 -5.237 8.454 1.00 80.75 169 ARG A N 1
ATOM 1291 C CA . ARG A 1 169 ? -14.888 -6.035 7.229 1.00 80.75 169 ARG A CA 1
ATOM 1292 C C . ARG A 1 169 ? -16.228 -5.835 6.497 1.00 80.75 169 ARG A C 1
ATOM 1294 O O . ARG A 1 169 ? -17.273 -5.872 7.146 1.00 80.75 169 ARG A O 1
ATOM 1301 N N . PRO A 1 170 ? -16.236 -5.657 5.163 1.00 75.56 170 PRO A N 1
ATOM 1302 C CA . PRO A 1 170 ? -17.483 -5.548 4.413 1.00 75.56 170 PRO A CA 1
ATOM 1303 C C . PRO A 1 170 ? -18.362 -6.791 4.588 1.00 75.56 170 PRO A C 1
ATOM 1305 O O . PRO A 1 170 ? -17.857 -7.912 4.661 1.00 75.56 170 PRO A O 1
ATOM 1308 N N . THR A 1 171 ? -19.679 -6.598 4.599 1.00 77.06 171 THR A N 1
ATOM 1309 C CA . THR A 1 171 ? -20.666 -7.685 4.578 1.00 77.06 171 THR A CA 1
ATOM 1310 C C . THR A 1 171 ? -21.295 -7.814 3.191 1.00 77.06 171 THR A C 1
ATOM 1312 O O . THR A 1 171 ? -21.330 -6.865 2.402 1.00 77.06 171 THR A O 1
ATOM 1315 N N . SER A 1 172 ? -21.745 -9.023 2.856 1.00 76.94 172 SER A N 1
ATOM 1316 C CA . SER A 1 172 ? -22.446 -9.316 1.602 1.00 76.94 172 SER A CA 1
ATOM 1317 C C . SER A 1 172 ? -23.946 -9.426 1.883 1.00 76.94 172 SER A C 1
ATOM 1319 O O . SER A 1 172 ? -24.307 -9.962 2.928 1.00 76.94 172 SER A O 1
ATOM 1321 N N . PRO A 1 173 ? -24.842 -9.017 0.965 1.00 77.62 173 PRO A N 1
ATOM 1322 C CA . PRO A 1 173 ? -26.279 -9.272 1.106 1.00 77.62 173 PRO A CA 1
ATOM 1323 C C . PRO A 1 173 ? -26.613 -10.761 1.296 1.00 77.62 173 PRO A C 1
ATOM 1325 O O . PRO A 1 173 ? -27.584 -11.098 1.963 1.00 77.62 173 PRO A O 1
ATOM 1328 N N . TYR A 1 174 ? -25.781 -11.645 0.736 1.00 76.00 174 TYR A N 1
ATOM 1329 C CA . TYR A 1 174 ? -25.915 -13.101 0.836 1.00 76.00 174 TYR A CA 1
ATOM 1330 C C . TYR A 1 174 ? -25.248 -13.697 2.091 1.00 76.00 174 TYR A C 1
ATOM 1332 O O . TYR A 1 174 ? -25.357 -14.893 2.335 1.00 76.00 174 TYR A O 1
ATOM 1340 N N . ASP A 1 175 ? -24.561 -12.873 2.887 1.00 76.75 175 ASP A N 1
ATOM 1341 C CA . ASP A 1 175 ? -23.962 -13.230 4.177 1.00 76.75 175 ASP A CA 1
ATOM 1342 C C . ASP A 1 175 ? -24.085 -12.040 5.152 1.00 76.75 175 ASP A C 1
ATOM 1344 O O . ASP A 1 175 ? -23.098 -11.353 5.447 1.00 76.75 175 ASP A O 1
ATOM 1348 N N . PRO A 1 176 ? -25.309 -11.751 5.636 1.00 75.25 176 PRO A N 1
ATOM 1349 C CA . PRO A 1 176 ? -25.572 -10.596 6.496 1.00 75.25 176 PRO A CA 1
ATOM 1350 C C . PRO A 1 176 ? -24.901 -10.719 7.869 1.00 75.25 176 PRO A C 1
ATOM 1352 O O . PRO A 1 176 ? -24.609 -9.711 8.505 1.00 75.25 176 PRO A O 1
ATOM 1355 N N . ASN A 1 177 ? -24.616 -11.948 8.305 1.00 75.75 177 ASN A N 1
ATOM 1356 C CA . ASN A 1 177 ? -23.945 -12.229 9.573 1.00 75.75 177 ASN A CA 1
ATOM 1357 C C . ASN A 1 177 ? -22.412 -12.189 9.455 1.00 75.75 177 ASN A C 1
ATOM 1359 O O . ASN A 1 177 ? -21.726 -12.376 10.457 1.00 75.75 177 ASN A O 1
ATOM 1363 N N . GLY A 1 178 ? -21.868 -11.993 8.246 1.00 73.06 178 GLY A N 1
ATOM 1364 C CA . GLY A 1 178 ? -20.431 -11.901 7.991 1.00 73.06 178 GLY A CA 1
ATOM 1365 C C . GLY A 1 178 ? -19.639 -13.162 8.346 1.00 73.06 178 GLY A C 1
ATOM 1366 O O . GLY A 1 178 ? -18.418 -13.088 8.495 1.00 73.06 178 GLY A O 1
ATOM 1367 N N . ARG A 1 179 ? -20.300 -14.323 8.482 1.00 76.44 179 ARG A N 1
ATOM 1368 C CA . ARG A 1 179 ? -19.644 -15.585 8.878 1.00 76.44 179 ARG A CA 1
ATOM 1369 C C . ARG A 1 179 ? -18.613 -16.030 7.846 1.00 76.44 179 ARG A C 1
ATOM 1371 O O . ARG A 1 179 ? -17.621 -16.657 8.200 1.00 76.44 179 ARG A O 1
ATOM 1378 N N . PHE A 1 180 ? -18.840 -15.669 6.590 1.00 74.94 180 PHE A N 1
ATOM 1379 C CA . PHE A 1 180 ? -17.970 -15.926 5.453 1.00 74.94 180 PHE A CA 1
ATOM 1380 C C . PHE A 1 180 ? -17.361 -14.634 4.911 1.00 74.94 180 PHE A C 1
ATOM 1382 O O . PHE A 1 180 ? -16.877 -14.616 3.783 1.00 74.94 180 PHE A O 1
ATOM 1389 N N . ALA A 1 181 ? -17.354 -13.540 5.679 1.00 73.12 181 ALA A N 1
ATOM 1390 C CA . ALA A 1 181 ? -16.843 -12.261 5.198 1.00 73.12 181 ALA A CA 1
ATOM 1391 C C . ALA A 1 181 ? -15.375 -12.361 4.745 1.00 73.12 181 ALA A C 1
ATOM 1393 O O . ALA A 1 181 ? -15.006 -11.749 3.746 1.00 73.12 181 ALA A O 1
ATOM 1394 N N . SER A 1 182 ? -14.549 -13.169 5.420 1.00 69.75 182 SER A N 1
ATOM 1395 C CA . SER A 1 182 ? -13.160 -13.437 5.014 1.00 69.75 182 SER A CA 1
ATOM 1396 C C . SER A 1 182 ? -13.058 -14.153 3.660 1.00 69.75 182 SER A C 1
ATOM 1398 O O . SER A 1 182 ? -12.177 -13.826 2.868 1.00 69.75 182 SER A O 1
ATOM 1400 N N . ALA A 1 183 ? -13.974 -15.083 3.371 1.00 73.38 183 ALA A N 1
ATOM 1401 C CA . ALA A 1 183 ? -14.044 -15.798 2.097 1.00 73.38 183 ALA A CA 1
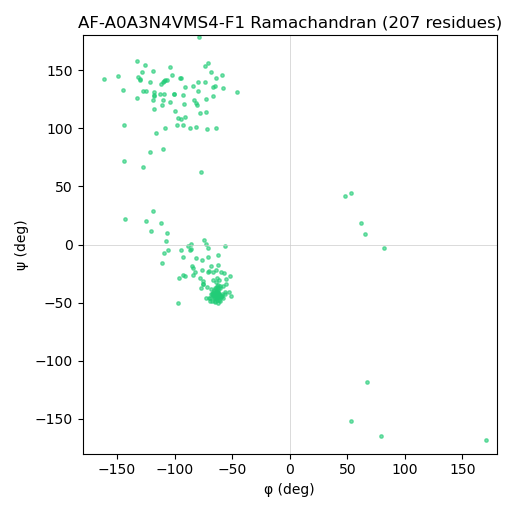ATOM 1402 C C . ALA A 1 183 ? -14.653 -14.936 0.976 1.00 73.38 183 ALA A C 1
ATOM 1404 O O . ALA A 1 183 ? -14.192 -14.978 -0.161 1.00 73.38 183 ALA A O 1
ATOM 1405 N N . ASN A 1 184 ? -15.660 -14.122 1.303 1.00 70.00 184 ASN A N 1
ATOM 1406 C CA . ASN A 1 184 ? -16.371 -13.249 0.366 1.00 70.00 184 ASN A CA 1
ATOM 1407 C C . ASN A 1 184 ? -15.556 -12.005 -0.020 1.00 70.00 184 ASN A C 1
ATOM 1409 O O . ASN A 1 184 ? -15.685 -11.494 -1.133 1.00 70.00 184 ASN A O 1
ATOM 1413 N N . PHE A 1 185 ? -14.719 -11.512 0.893 1.00 74.12 185 PHE A N 1
ATOM 1414 C CA . PHE A 1 185 ? -13.880 -10.330 0.704 1.00 74.12 185 PHE A CA 1
ATOM 1415 C C . PHE A 1 185 ? -12.420 -10.653 1.043 1.00 74.12 185 PHE A C 1
ATOM 1417 O O . PHE A 1 185 ? -11.872 -10.119 2.019 1.00 74.12 185 PHE A O 1
ATOM 1424 N N . PRO A 1 186 ? -11.769 -11.519 0.243 1.00 71.75 186 PRO A N 1
ATOM 1425 C CA . PRO A 1 186 ? -10.401 -11.934 0.504 1.00 71.75 186 PRO A CA 1
ATOM 1426 C C . PRO A 1 186 ? -9.471 -10.716 0.549 1.00 71.75 186 PRO A C 1
ATOM 1428 O O . PRO A 1 186 ? -9.557 -9.805 -0.277 1.00 71.75 186 PRO A O 1
ATOM 1431 N N . GLY A 1 187 ? -8.598 -10.683 1.556 1.00 75.06 187 GLY A N 1
ATOM 1432 C CA . GLY A 1 187 ? -7.642 -9.596 1.769 1.00 75.06 187 GLY A CA 1
ATOM 1433 C C . GLY A 1 187 ? -8.197 -8.362 2.489 1.00 75.06 187 GLY A C 1
ATOM 1434 O O . GLY A 1 187 ? -7.418 -7.453 2.762 1.00 75.06 187 GLY A O 1
ATOM 1435 N N . THR A 1 188 ? -9.489 -8.297 2.832 1.00 80.50 188 THR A N 1
ATOM 1436 C CA . THR A 1 188 ? -10.013 -7.244 3.722 1.00 80.50 188 THR A CA 1
ATOM 1437 C C . THR A 1 188 ? -9.815 -7.613 5.190 1.00 80.50 188 THR A C 1
ATOM 1439 O O . THR A 1 188 ? -10.042 -8.756 5.599 1.00 80.50 188 THR A O 1
ATOM 1442 N N . LEU A 1 189 ? -9.382 -6.643 5.989 1.00 82.62 189 LEU A N 1
ATOM 1443 C CA . LEU A 1 189 ? -9.054 -6.831 7.400 1.00 82.62 189 LEU A CA 1
ATOM 1444 C C . LEU A 1 189 ? -10.068 -6.086 8.266 1.00 82.62 189 LEU A C 1
ATOM 1446 O O . LEU A 1 189 ? -10.429 -4.949 7.954 1.00 82.62 189 LEU A O 1
ATOM 1450 N N . ASP A 1 190 ? -10.505 -6.723 9.350 1.00 86.12 190 ASP A N 1
ATOM 1451 C CA . ASP A 1 190 ? -11.124 -6.002 10.459 1.00 86.12 190 ASP A CA 1
ATOM 1452 C C . ASP A 1 190 ? -10.039 -5.343 11.333 1.00 86.12 190 ASP A C 1
ATOM 1454 O O . ASP A 1 190 ? -8.840 -5.448 11.058 1.00 86.12 190 ASP A O 1
ATOM 1458 N N . GLN A 1 191 ? -10.446 -4.624 12.379 1.00 86.06 191 GLN A N 1
ATOM 1459 C CA . GLN A 1 191 ? -9.499 -3.949 13.262 1.00 86.06 191 GLN A CA 1
ATOM 1460 C C . GLN A 1 191 ? -8.495 -4.909 13.921 1.00 86.06 191 GLN A C 1
ATOM 1462 O O . GLN A 1 191 ? -7.307 -4.591 14.002 1.00 86.06 191 GLN A O 1
ATOM 1467 N N . LYS A 1 192 ? -8.951 -6.075 14.390 1.00 85.75 192 LYS A N 1
ATOM 1468 C CA . LYS A 1 192 ? -8.102 -7.045 15.089 1.00 85.75 192 LYS A CA 1
ATOM 1469 C C . LYS A 1 192 ? -7.101 -7.669 14.124 1.00 85.75 192 LYS A C 1
ATOM 1471 O O . LYS A 1 192 ? -5.911 -7.709 14.430 1.00 85.75 192 LYS A O 1
ATOM 1476 N N . ASP A 1 193 ? -7.575 -8.084 12.957 1.00 83.75 193 ASP A N 1
ATOM 1477 C CA . ASP A 1 193 ? -6.760 -8.647 11.890 1.00 83.75 193 ASP A CA 1
ATOM 1478 C C . ASP A 1 193 ? -5.737 -7.617 11.391 1.00 83.75 193 ASP A C 1
ATOM 1480 O O . ASP A 1 193 ? -4.585 -7.959 11.152 1.00 83.75 193 ASP A O 1
ATOM 1484 N N . ALA A 1 194 ? -6.111 -6.336 11.286 1.00 84.75 194 ALA A N 1
ATOM 1485 C CA . ALA A 1 194 ? -5.189 -5.265 10.911 1.00 84.75 194 ALA A CA 1
ATOM 1486 C C . ALA A 1 194 ? -4.081 -5.042 11.953 1.00 84.75 194 ALA A C 1
ATOM 1488 O O . ALA A 1 194 ? -2.919 -4.867 11.580 1.00 84.75 194 ALA A O 1
ATOM 1489 N N . LEU A 1 195 ? -4.419 -5.059 13.245 1.00 86.50 195 LEU A N 1
ATOM 1490 C CA . LEU A 1 195 ? -3.445 -4.925 14.333 1.00 86.50 195 LEU A CA 1
ATOM 1491 C C . LEU A 1 195 ? -2.484 -6.114 14.382 1.00 86.50 195 LEU A C 1
ATOM 1493 O O . LEU A 1 195 ? -1.268 -5.922 14.474 1.00 86.50 195 LEU A O 1
ATOM 1497 N N . ASP A 1 196 ? -3.013 -7.334 14.287 1.00 85.25 196 ASP A N 1
ATOM 1498 C CA . ASP A 1 196 ? -2.195 -8.543 14.252 1.00 85.25 196 ASP A CA 1
ATOM 1499 C C . ASP A 1 196 ? -1.282 -8.554 13.023 1.00 85.25 196 ASP A C 1
ATOM 1501 O O . ASP A 1 196 ? -0.090 -8.812 13.150 1.00 85.25 196 ASP A O 1
ATOM 1505 N N . PHE A 1 197 ? -1.799 -8.160 11.861 1.00 82.62 197 PHE A N 1
ATOM 1506 C CA . PHE A 1 197 ? -1.037 -8.113 10.619 1.00 82.62 197 PHE A CA 1
ATOM 1507 C C . PHE A 1 197 ? 0.103 -7.092 10.636 1.00 82.62 197 PHE A C 1
ATOM 1509 O O . PHE A 1 197 ? 1.171 -7.348 10.088 1.00 82.62 197 PHE A O 1
ATOM 1516 N N . VAL A 1 198 ? -0.085 -5.929 11.266 1.00 84.25 198 VAL A N 1
ATOM 1517 C CA . VAL A 1 198 ? 1.012 -4.964 11.434 1.00 84.25 198 VAL A CA 1
ATOM 1518 C C . VAL A 1 198 ? 2.023 -5.462 12.466 1.00 84.25 198 VAL A C 1
ATOM 1520 O O . VAL A 1 198 ? 3.218 -5.253 12.286 1.00 84.25 198 VAL A O 1
ATOM 1523 N N . THR A 1 199 ? 1.574 -6.133 13.529 1.00 85.06 199 THR A N 1
ATOM 1524 C CA . THR A 1 199 ? 2.458 -6.661 14.583 1.00 85.06 199 THR A CA 1
ATOM 1525 C C . THR A 1 199 ? 3.316 -7.814 14.065 1.00 85.06 199 THR A C 1
ATOM 1527 O O . THR A 1 199 ? 4.540 -7.800 14.218 1.00 85.06 199 THR A O 1
ATOM 1530 N N . HIS A 1 200 ? 2.669 -8.762 13.396 1.00 81.88 200 HIS A N 1
ATOM 1531 C CA . HIS A 1 200 ? 3.235 -9.961 12.803 1.00 81.88 200 HIS A CA 1
ATOM 1532 C C . HIS A 1 200 ? 2.929 -9.950 11.305 1.00 81.88 200 HIS A C 1
ATOM 1534 O O . HIS A 1 200 ? 1.987 -10.616 10.864 1.00 81.88 200 HIS A O 1
ATOM 1540 N N . PRO A 1 201 ? 3.690 -9.193 10.499 1.00 72.69 201 PRO A N 1
ATOM 1541 C CA . PRO A 1 201 ? 3.478 -9.179 9.063 1.00 72.69 201 PRO A CA 1
ATOM 1542 C C . PRO A 1 201 ? 3.779 -10.571 8.497 1.00 72.69 201 PRO A C 1
ATOM 1544 O O . PRO A 1 201 ? 4.927 -10.977 8.334 1.00 72.69 201 PRO A O 1
ATOM 1547 N N . ARG A 1 202 ? 2.709 -11.330 8.246 1.00 70.12 202 ARG A N 1
ATOM 1548 C CA . ARG A 1 202 ? 2.738 -12.680 7.679 1.00 70.12 202 ARG A CA 1
ATOM 1549 C C . ARG A 1 202 ? 2.552 -12.602 6.171 1.00 70.12 202 ARG A C 1
ATOM 1551 O O . ARG A 1 202 ? 1.788 -11.778 5.667 1.00 70.12 202 ARG A O 1
ATOM 1558 N N . ARG A 1 203 ? 3.236 -13.470 5.425 1.00 65.69 203 ARG A N 1
ATOM 1559 C CA . ARG A 1 203 ? 3.055 -13.549 3.972 1.00 65.69 203 ARG A CA 1
ATOM 1560 C C . ARG A 1 203 ? 1.622 -13.999 3.672 1.00 65.69 203 ARG A C 1
ATOM 1562 O O . ARG A 1 203 ? 1.103 -14.890 4.333 1.00 65.69 203 ARG A O 1
ATOM 1569 N N . VAL A 1 204 ? 1.016 -13.459 2.612 1.00 56.34 204 VAL A N 1
ATOM 1570 C CA . VAL A 1 204 ? -0.337 -13.852 2.151 1.00 56.34 204 VAL A CA 1
ATOM 1571 C C . VAL A 1 204 ? -0.435 -15.359 1.854 1.00 56.34 204 VAL A C 1
ATOM 1573 O O . VAL A 1 204 ? -1.506 -15.949 1.949 1.00 56.34 204 VAL A O 1
ATOM 1576 N N . ARG A 1 205 ? 0.695 -16.007 1.537 1.00 47.34 205 ARG A N 1
ATOM 1577 C CA . ARG A 1 205 ? 0.765 -17.456 1.306 1.00 47.34 205 ARG A CA 1
ATOM 1578 C C . ARG A 1 205 ? 0.570 -18.290 2.581 1.00 47.34 205 ARG A C 1
ATOM 1580 O O . ARG A 1 205 ? 0.152 -19.434 2.466 1.00 47.34 205 ARG A O 1
ATOM 1587 N N . ASP A 1 206 ? 0.822 -17.726 3.760 1.00 47.41 206 ASP A N 1
ATOM 1588 C CA . ASP A 1 206 ? 0.744 -18.446 5.037 1.00 47.41 206 ASP A CA 1
ATOM 1589 C C . ASP A 1 206 ? -0.629 -18.280 5.722 1.00 47.41 206 ASP A C 1
ATOM 1591 O O . ASP A 1 206 ? -0.884 -18.904 6.745 1.00 47.41 206 ASP A O 1
ATOM 1595 N N . SER A 1 207 ? -1.531 -17.460 5.164 1.00 43.81 207 SER A N 1
ATOM 1596 C CA . SER A 1 207 ? -2.870 -17.179 5.712 1.00 43.81 207 SER A CA 1
ATOM 1597 C C . SER A 1 207 ? -4.025 -17.838 4.937 1.00 43.81 207 SER A C 1
ATOM 1599 O O . SER A 1 207 ? -5.181 -17.492 5.162 1.00 43.81 207 SER A O 1
ATOM 1601 N N . LEU A 1 208 ? -3.723 -18.743 3.997 1.00 36.69 208 LEU A N 1
ATOM 1602 C CA . LEU A 1 208 ? -4.700 -19.509 3.197 1.00 36.69 208 LEU A CA 1
ATOM 1603 C C . LEU A 1 208 ? -4.486 -21.035 3.298 1.00 36.69 208 LEU A C 1
ATOM 1605 O O . LEU A 1 208 ? -4.909 -21.771 2.407 1.00 36.69 208 LEU A O 1
ATOM 1609 N N . GLY A 1 209 ? -3.793 -21.490 4.347 1.00 31.91 209 GLY A N 1
ATOM 1610 C CA . GLY A 1 209 ? -3.636 -22.908 4.687 1.00 31.91 209 GLY A CA 1
ATOM 1611 C C . GLY A 1 209 ? -4.697 -23.367 5.671 1.00 31.91 209 GLY A C 1
ATOM 1612 O O . GLY A 1 209 ? -4.901 -22.633 6.663 1.00 31.91 209 GLY A O 1
#

Radius of gyration: 22.43 Å; Cα contacts (8 Å, |Δi|>4): 301; chains: 1; bounding box: 47×42×71 Å

Foldseek 3Di:
DFDWDCPDLKTWGRCPVVLVVLVVVLVVQLVVLLVCLVVVLDDPPDDPDDDPVVCVVVVVVSVVSSVVSSVVSVVVSVVVVVLAFIWMDRLPQQWIDGHPDIDHLAQKAWKFWDDPDPDLQAWIWIWIAHDPDSNTIHIDTQDGNRDGPDDPVSLVRVLSSLLSHQHDQDADPVGNVCPCSCVVPPGIDGSVRVNVCSVPVDGSVVVPD

Solvent-accessible surface area (backbone atoms only — not comparable to full-atom values): 11835 Å² total; per-residue (Å²): 135,51,66,67,57,79,69,67,80,34,47,36,60,58,52,65,66,60,53,51,50,54,56,51,51,51,52,53,54,40,52,50,46,55,67,48,46,60,67,76,70,57,66,89,87,76,76,93,83,77,59,82,71,69,47,52,64,52,53,51,51,49,54,52,51,39,50,51,52,41,50,51,53,52,48,52,51,50,48,52,60,63,65,52,30,58,42,28,40,22,75,90,78,44,30,38,30,46,52,95,42,78,40,51,30,85,60,27,32,37,35,28,61,42,55,91,49,96,50,62,68,47,28,39,25,46,34,37,23,36,71,92,44,75,88,48,42,31,69,46,66,45,36,41,74,82,36,77,48,55,39,75,64,57,46,53,54,49,47,60,49,50,76,60,24,63,30,49,57,70,66,45,94,93,35,79,83,39,86,52,26,63,76,77,40,68,52,50,24,32,41,66,55,46,48,47,40,70,75,55,75,67,51,74,81,75,76,76,117

Secondary structure (DSSP, 8-state):
----EE-SS-EEPP-HHHHHHHHHHHHHHHHHHHHHHHHHH--TTS-SS--GGGHHHHHHHHHHHHHHHHHHHHHHHHHHHHHS--EEEETTTTEEEETTEEEEGGG--EEEEE-SSS-TTTEEEEEEESTT-GGGEEEEEEEETTEE-S-HHHHHHHHHHHTTS------BTTBTT-TTHHHHSTTEE-HHHHHHHHHS---GGGS--

Sequence (209 aa):
MTSASEKGTWFEFDRSAFKALLARQGRLFVGLMVVASPLLVFNPRERFDTSPWDFVPLGVALVISAAIMAGSAFLLIAIIGATDRRVAIDLAGRRVRVGSRVLGFDVIDTASVVTPTSDPRQALSIRFGQGRSPRRRATILLLRDDHEVLSDEAKRVLLAALAQCPLVRPTSPYDPNGRFASANFPGTLDQKDALDFVTHPRRVRDSLG

pLDDT: mean 71.37, std 10.69, range [31.91, 89.0]

Mean predicted aligned error: 12.27 Å